Protein AF-A0A853F1K3-F1 (afdb_monomer_lite)

Structure (mmCIF, N/CA/C/O backbone):
data_AF-A0A853F1K3-F1
#
_entry.id   AF-A0A853F1K3-F1
#
loop_
_atom_site.group_PDB
_atom_site.id
_atom_site.type_symbol
_atom_site.label_atom_id
_atom_site.label_alt_id
_atom_site.label_comp_id
_atom_site.label_asym_id
_atom_site.label_entity_id
_atom_site.label_seq_id
_atom_site.pdbx_PDB_ins_code
_atom_site.Cartn_x
_atom_site.Cartn_y
_atom_site.Cartn_z
_atom_site.occupancy
_atom_site.B_iso_or_equiv
_atom_site.auth_seq_id
_atom_site.auth_comp_id
_atom_site.auth_asym_id
_atom_site.auth_atom_id
_atom_site.pdbx_PDB_model_num
ATOM 1 N N . MET A 1 1 ? 41.054 43.095 -56.526 1.00 41.69 1 MET A N 1
ATOM 2 C CA . MET A 1 1 ? 41.133 41.630 -56.312 1.00 41.69 1 MET A CA 1
ATOM 3 C C . MET A 1 1 ? 40.173 41.247 -55.193 1.00 41.69 1 MET A C 1
ATOM 5 O O . MET A 1 1 ? 40.276 41.820 -54.121 1.00 41.69 1 MET A O 1
ATOM 9 N N . LYS A 1 2 ? 39.196 40.370 -55.467 1.00 44.03 2 LYS A N 1
ATOM 10 C CA . LYS A 1 2 ? 38.153 39.921 -54.523 1.00 44.03 2 LYS A CA 1
ATOM 11 C C . LYS A 1 2 ? 38.612 38.637 -53.819 1.00 44.03 2 LYS A C 1
ATOM 13 O O . LYS A 1 2 ? 38.774 37.622 -54.491 1.00 44.03 2 LYS A O 1
ATOM 18 N N . THR A 1 3 ? 38.798 38.661 -52.502 1.00 47.47 3 THR A N 1
ATOM 19 C CA . THR A 1 3 ? 39.072 37.469 -51.682 1.00 47.47 3 THR A CA 1
ATOM 20 C C . THR A 1 3 ? 37.765 36.892 -51.136 1.00 47.47 3 THR A C 1
ATOM 22 O O . THR A 1 3 ? 36.911 37.605 -50.613 1.00 47.47 3 THR A O 1
ATOM 25 N N . LYS A 1 4 ? 37.575 35.587 -51.360 1.00 48.75 4 LYS A N 1
ATOM 26 C CA . LYS A 1 4 ? 36.344 34.833 -51.104 1.00 48.75 4 LYS A CA 1
ATOM 27 C C . LYS A 1 4 ? 36.239 34.429 -49.631 1.00 48.75 4 LYS A C 1
ATOM 29 O O . LYS A 1 4 ? 37.170 33.860 -49.073 1.00 48.75 4 LYS A O 1
ATOM 34 N N . SER A 1 5 ? 35.068 34.678 -49.054 1.00 56.00 5 SER A N 1
ATOM 35 C CA . SER A 1 5 ? 34.614 34.174 -47.757 1.00 56.00 5 SER A CA 1
ATOM 36 C C . SER A 1 5 ? 34.175 32.709 -47.904 1.00 56.00 5 SER A C 1
ATOM 38 O O . SER A 1 5 ? 33.193 32.443 -48.592 1.00 56.00 5 SER A O 1
ATOM 40 N N . ILE A 1 6 ? 34.926 31.753 -47.338 1.00 56.59 6 ILE A N 1
ATOM 41 C CA . ILE A 1 6 ? 34.601 30.304 -47.344 1.00 56.59 6 ILE A CA 1
ATOM 42 C C . ILE A 1 6 ? 34.939 29.664 -45.981 1.00 56.59 6 ILE A C 1
ATOM 44 O O . ILE A 1 6 ? 35.459 28.558 -45.898 1.00 56.59 6 ILE A O 1
ATOM 48 N N . ILE A 1 7 ? 34.678 30.358 -44.872 1.00 54.16 7 ILE A N 1
ATOM 49 C CA . ILE A 1 7 ? 34.897 29.797 -43.526 1.00 54.16 7 ILE A CA 1
ATOM 50 C C . ILE A 1 7 ? 33.652 30.054 -42.674 1.00 54.16 7 ILE A C 1
ATOM 52 O O . ILE A 1 7 ? 33.664 30.859 -41.753 1.00 54.16 7 ILE A O 1
ATOM 56 N N . SER A 1 8 ? 32.523 29.431 -43.027 1.00 51.72 8 SER A N 1
ATOM 57 C CA . SER A 1 8 ? 31.314 29.469 -42.183 1.00 51.72 8 SER A CA 1
ATOM 58 C C . SER A 1 8 ? 30.328 28.325 -42.471 1.00 51.72 8 SER A C 1
ATOM 60 O O . SER A 1 8 ? 29.119 28.517 -42.463 1.00 51.72 8 SER A O 1
ATOM 62 N N . LEU A 1 9 ? 30.821 27.116 -42.774 1.00 50.47 9 LEU A N 1
ATOM 63 C CA . LEU A 1 9 ? 29.943 25.953 -43.017 1.00 50.47 9 LEU A CA 1
ATOM 64 C C . LEU A 1 9 ? 30.355 24.672 -42.269 1.00 50.47 9 LEU A C 1
ATOM 66 O O . LEU A 1 9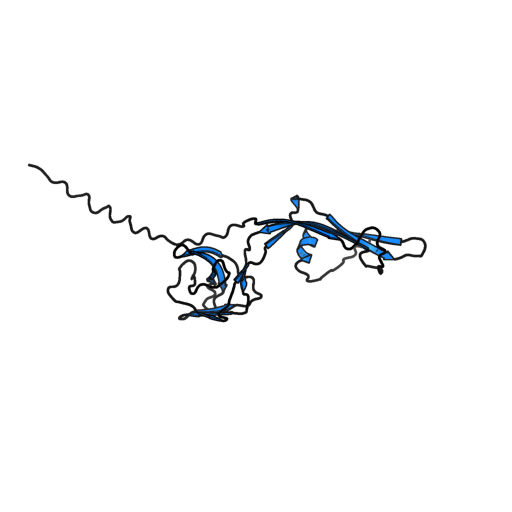 ? 29.759 23.624 -42.482 1.00 50.47 9 LEU A O 1
ATOM 70 N N . GLY A 1 10 ? 31.358 24.743 -41.385 1.00 53.12 10 GLY A N 1
ATOM 71 C CA . GLY A 1 10 ? 31.834 23.594 -40.598 1.00 53.12 10 GLY A CA 1
ATOM 72 C C . GLY A 1 10 ? 31.340 23.547 -39.147 1.00 53.12 10 GLY A C 1
ATOM 73 O O . GLY A 1 10 ? 31.428 22.502 -38.514 1.00 53.12 10 GLY A O 1
ATOM 74 N N . LEU A 1 11 ? 30.809 24.651 -38.605 1.00 51.78 11 LEU A N 1
ATOM 75 C CA . LEU A 1 11 ? 30.501 24.759 -37.169 1.00 51.78 11 LEU A CA 1
ATOM 76 C C . LEU A 1 11 ? 29.025 24.496 -36.805 1.00 51.78 11 LEU A C 1
ATOM 78 O O . LEU A 1 11 ? 28.702 24.394 -35.626 1.00 51.78 11 LEU A O 1
ATOM 82 N N . LEU A 1 12 ? 28.125 24.367 -37.789 1.00 50.16 12 LEU A N 1
ATOM 83 C CA . LEU A 1 12 ? 26.677 24.230 -37.547 1.00 50.16 12 LEU A CA 1
ATOM 84 C C . LEU A 1 12 ? 26.193 22.766 -37.470 1.00 50.16 12 LEU A C 1
ATOM 86 O O . LEU A 1 12 ? 25.081 22.508 -37.023 1.00 50.16 12 LEU A O 1
ATOM 90 N N . ALA A 1 13 ? 27.023 21.791 -37.854 1.00 53.31 13 ALA A N 1
ATOM 91 C CA . ALA A 1 13 ? 26.639 20.374 -37.868 1.00 53.31 13 ALA A CA 1
ATOM 92 C C . ALA A 1 13 ? 26.811 19.653 -36.512 1.00 53.31 13 ALA A C 1
ATOM 94 O O . ALA A 1 13 ? 26.354 18.524 -36.357 1.00 53.31 13 ALA A O 1
ATOM 95 N N . VAL A 1 14 ? 27.440 20.286 -35.514 1.00 55.09 14 VAL A N 1
ATOM 96 C CA . VAL A 1 14 ? 27.790 19.632 -34.235 1.00 55.09 14 VAL A CA 1
ATOM 97 C C . VAL A 1 14 ? 26.669 19.720 -33.181 1.00 55.09 14 VAL A C 1
ATOM 99 O O . VAL A 1 14 ? 26.683 18.977 -32.205 1.00 55.09 14 VAL A O 1
ATOM 102 N N . PHE A 1 15 ? 25.634 20.543 -33.384 1.00 54.81 15 PHE A N 1
ATOM 103 C CA . PHE A 1 15 ? 24.569 20.753 -32.386 1.00 54.81 15 PHE A CA 1
ATOM 104 C C . PHE A 1 15 ? 23.322 19.856 -32.524 1.00 54.81 15 PHE A C 1
ATOM 106 O O . PHE A 1 15 ? 22.418 19.960 -31.699 1.00 54.81 15 PHE A O 1
ATOM 113 N N . ILE A 1 16 ? 23.256 18.952 -33.513 1.00 56.19 16 ILE A N 1
ATOM 114 C CA . ILE A 1 16 ? 22.049 18.128 -33.776 1.00 56.19 16 ILE A CA 1
ATOM 115 C C . ILE A 1 16 ? 22.127 16.723 -33.141 1.00 56.19 16 ILE A C 1
ATOM 117 O O . ILE A 1 16 ? 21.199 15.929 -33.254 1.00 56.19 16 ILE A O 1
ATOM 121 N N . LEU A 1 17 ? 23.213 16.403 -32.429 1.00 51.28 17 LEU A N 1
ATOM 122 C CA . LEU A 1 17 ? 23.377 15.130 -31.710 1.00 51.28 17 LEU A CA 1
ATOM 123 C C . LEU A 1 17 ? 23.208 15.276 -30.192 1.00 51.28 17 LEU A C 1
ATOM 125 O O . LEU A 1 17 ? 23.770 14.497 -29.423 1.00 51.28 17 LEU A O 1
ATOM 129 N N . SER A 1 18 ? 22.406 16.240 -29.732 1.00 53.34 18 SER A N 1
ATOM 130 C CA . SER A 1 18 ? 21.856 16.214 -28.374 1.00 53.34 18 SER A CA 1
ATOM 131 C C . SER A 1 18 ? 20.822 15.087 -28.284 1.00 53.34 18 SER A C 1
ATOM 133 O O . SER A 1 18 ? 19.610 15.292 -28.306 1.00 53.34 18 SER A O 1
ATOM 135 N N . GLY A 1 19 ? 21.331 13.852 -28.230 1.00 56.94 19 GLY A N 1
ATOM 136 C CA . GLY A 1 19 ? 20.544 12.662 -27.957 1.00 56.94 19 GLY A CA 1
ATOM 137 C C . GLY A 1 19 ? 19.699 12.911 -26.716 1.00 56.94 19 GLY A C 1
ATOM 138 O O . GLY A 1 19 ? 20.217 13.294 -25.667 1.00 56.94 19 GLY A O 1
ATOM 139 N N . CYS A 1 20 ? 18.385 12.745 -26.855 1.00 61.41 20 CYS A N 1
ATOM 140 C CA . CYS A 1 20 ? 17.456 12.827 -25.742 1.00 61.41 20 CYS A CA 1
ATOM 141 C C . CYS A 1 20 ? 17.803 11.715 -24.748 1.00 61.41 20 CYS A C 1
ATOM 143 O O . CYS A 1 20 ? 17.348 10.582 -24.894 1.00 61.41 20 CYS A O 1
ATOM 145 N N . VAL A 1 21 ? 18.631 12.022 -23.749 1.00 65.31 21 VAL A N 1
ATOM 146 C CA . VAL A 1 21 ? 18.856 11.126 -22.616 1.00 65.31 21 VAL A CA 1
ATOM 147 C C . VAL A 1 21 ? 17.516 10.987 -21.896 1.00 65.31 21 VAL A C 1
ATOM 149 O O . VAL A 1 21 ? 16.997 11.949 -21.328 1.00 65.31 21 VAL A O 1
ATOM 152 N N . GLN A 1 22 ? 16.918 9.797 -21.961 1.00 68.12 22 GLN A N 1
ATOM 153 C CA . GLN A 1 22 ? 15.690 9.483 -21.236 1.00 68.12 22 GLN A CA 1
ATOM 154 C C . GLN A 1 22 ? 15.982 9.481 -19.736 1.00 68.12 22 GLN A C 1
ATOM 156 O O . GLN A 1 22 ? 16.581 8.555 -19.195 1.00 68.12 22 GLN A O 1
ATOM 161 N N . GLN A 1 23 ? 15.565 10.545 -19.057 1.00 79.56 23 GLN A N 1
ATOM 162 C CA . GLN A 1 23 ? 15.700 10.670 -17.615 1.00 79.56 23 GLN A CA 1
ATOM 163 C C . GLN A 1 23 ? 14.479 10.060 -16.921 1.00 79.56 23 GLN A C 1
ATOM 165 O O . GLN A 1 23 ? 13.341 10.437 -17.211 1.00 79.56 23 GLN A O 1
ATOM 170 N N . ILE A 1 24 ? 14.712 9.160 -15.961 1.00 82.88 24 ILE A N 1
ATOM 171 C CA . ILE A 1 24 ? 13.656 8.724 -15.044 1.00 82.88 24 ILE A CA 1
ATOM 172 C C . ILE A 1 24 ? 13.262 9.923 -14.188 1.00 82.88 24 ILE A C 1
ATOM 174 O O . ILE A 1 24 ? 14.088 10.487 -13.465 1.00 82.88 24 ILE A O 1
ATOM 178 N N . ARG A 1 25 ? 11.991 10.308 -14.258 1.00 85.38 25 ARG A N 1
ATOM 179 C CA . ARG A 1 25 ? 11.435 11.347 -13.397 1.00 85.38 25 ARG A CA 1
ATOM 180 C C . ARG A 1 25 ? 11.045 10.697 -12.075 1.00 85.38 25 ARG A C 1
ATOM 182 O O . ARG A 1 25 ? 10.258 9.750 -12.105 1.00 85.38 25 ARG A O 1
ATOM 189 N N . PRO A 1 26 ? 11.568 11.159 -10.925 1.00 81.62 26 PRO A N 1
ATOM 190 C CA . PRO A 1 26 ? 11.133 10.653 -9.630 1.00 81.62 26 PRO A CA 1
ATOM 191 C C . PRO A 1 26 ? 9.611 10.740 -9.523 1.00 81.62 26 PRO A C 1
ATOM 193 O O . PRO A 1 26 ? 9.024 11.755 -9.906 1.00 81.62 26 PRO A O 1
ATOM 196 N N . SER A 1 27 ? 8.965 9.694 -9.004 1.00 75.62 27 SER A N 1
ATOM 197 C CA . SER A 1 27 ? 7.528 9.760 -8.744 1.00 75.62 27 SER A CA 1
ATOM 198 C C . SER A 1 27 ? 7.304 10.769 -7.624 1.00 75.62 27 SER A C 1
ATOM 200 O O . SER A 1 27 ? 7.638 10.507 -6.464 1.00 75.62 27 SER A O 1
ATOM 202 N N . LEU A 1 28 ? 6.770 11.938 -7.967 1.00 74.31 28 LEU A N 1
ATOM 203 C CA . LEU A 1 28 ? 6.325 12.899 -6.970 1.00 74.31 28 LEU A CA 1
ATOM 204 C C . LEU A 1 28 ? 5.209 12.256 -6.148 1.00 74.31 28 LEU A C 1
ATOM 206 O O . LEU A 1 28 ? 4.345 11.559 -6.684 1.00 74.31 28 LEU A O 1
ATOM 210 N N . ARG A 1 29 ? 5.233 12.480 -4.833 1.00 78.56 29 ARG A N 1
ATOM 211 C CA . ARG A 1 29 ? 4.154 12.046 -3.946 1.00 78.56 29 ARG A CA 1
ATOM 212 C C . ARG A 1 29 ? 2.896 12.832 -4.315 1.00 78.56 29 ARG A C 1
ATOM 214 O O . ARG A 1 29 ? 2.728 13.970 -3.890 1.00 78.56 29 ARG A O 1
ATOM 221 N N . THR A 1 30 ? 2.036 12.247 -5.139 1.00 82.19 30 THR A N 1
ATOM 222 C CA . THR A 1 30 ? 0.796 12.892 -5.577 1.00 82.19 30 THR A CA 1
ATOM 223 C C . THR A 1 30 ? -0.305 12.612 -4.565 1.00 82.19 30 THR A C 1
ATOM 225 O O . THR A 1 30 ? -0.594 11.453 -4.275 1.00 82.19 30 THR A O 1
ATOM 228 N N . HIS A 1 31 ? -0.917 13.663 -4.023 1.00 87.06 31 HIS A N 1
ATOM 229 C CA . HIS A 1 31 ? -2.127 13.544 -3.211 1.00 87.06 31 HIS A CA 1
ATOM 230 C C . HIS A 1 31 ? -3.301 13.155 -4.116 1.00 87.06 31 HIS A C 1
ATOM 232 O O . HIS A 1 31 ? -3.535 13.798 -5.135 1.00 87.06 31 HIS A O 1
ATOM 238 N N . LEU A 1 32 ? -3.985 12.065 -3.775 1.00 86.62 32 LEU A N 1
ATOM 239 C CA . LEU A 1 32 ? -5.133 11.545 -4.525 1.00 86.62 32 LEU A CA 1
ATOM 240 C C . LEU A 1 32 ? -6.461 12.046 -3.955 1.00 86.62 32 LEU A C 1
ATOM 242 O O . LEU A 1 32 ? -7.459 12.085 -4.665 1.00 86.62 32 LEU A O 1
ATOM 246 N N . GLY A 1 33 ? -6.477 12.411 -2.674 1.00 90.12 33 GLY A N 1
ATOM 247 C CA . GLY A 1 33 ? -7.669 12.894 -1.996 1.00 90.12 33 GLY A CA 1
ATOM 248 C C . GLY A 1 33 ? -7.615 12.670 -0.493 1.00 90.12 33 GLY A C 1
ATOM 249 O O . GLY A 1 33 ? -6.673 12.079 0.044 1.00 90.12 33 GLY A O 1
ATOM 250 N N . THR A 1 34 ? -8.642 13.162 0.187 1.00 92.19 34 THR A N 1
ATOM 251 C CA . THR A 1 34 ? -8.821 12.982 1.627 1.00 92.19 34 THR A CA 1
ATOM 252 C C . THR A 1 34 ? -10.187 12.369 1.874 1.00 92.19 34 THR A C 1
ATOM 254 O O . THR A 1 34 ? -11.189 12.859 1.359 1.00 92.19 34 THR A O 1
ATOM 257 N N . GLU A 1 35 ? -10.229 11.314 2.676 1.00 93.75 35 GLU A N 1
ATOM 258 C CA . GLU A 1 35 ? -11.450 10.610 3.053 1.00 93.75 35 GLU A CA 1
ATOM 259 C C . GLU A 1 35 ? -11.672 10.724 4.561 1.00 93.75 35 GLU A C 1
ATOM 261 O O . GLU A 1 35 ? -10.714 10.710 5.333 1.00 93.75 35 GLU A O 1
ATOM 266 N N . ARG A 1 36 ? -12.931 10.853 4.994 1.00 94.69 36 ARG A N 1
ATOM 267 C CA . ARG A 1 36 ? -13.296 10.754 6.411 1.00 94.69 36 ARG A CA 1
ATOM 268 C C . ARG A 1 36 ? -13.709 9.320 6.710 1.00 94.69 36 ARG A C 1
ATOM 270 O O . ARG A 1 36 ? -14.661 8.825 6.117 1.00 94.69 36 ARG A O 1
ATOM 277 N N . ILE A 1 37 ? -13.036 8.706 7.669 1.00 93.44 37 ILE A N 1
ATOM 278 C CA . ILE A 1 37 ? -13.396 7.409 8.220 1.00 93.44 37 ILE A CA 1
ATOM 279 C C . ILE A 1 37 ? -14.184 7.650 9.500 1.00 93.44 37 ILE A C 1
ATOM 281 O O . ILE A 1 37 ? -13.661 8.238 10.444 1.00 93.44 37 ILE A O 1
ATOM 285 N N . PHE A 1 38 ? -15.435 7.196 9.514 1.00 95.19 38 PHE A N 1
ATOM 286 C CA . PHE A 1 38 ? -16.302 7.234 10.685 1.00 95.19 38 PHE A CA 1
ATOM 287 C C . PHE A 1 38 ? -16.835 5.831 10.971 1.00 95.19 38 PHE A C 1
ATOM 289 O O . PHE A 1 38 ? -17.644 5.305 10.210 1.00 95.19 38 PHE A O 1
ATOM 296 N N . ASP A 1 39 ? -16.370 5.235 12.063 1.00 95.00 39 ASP A N 1
ATOM 297 C CA . ASP A 1 39 ? -16.714 3.882 12.488 1.00 95.00 39 ASP A CA 1
ATOM 298 C C . ASP A 1 39 ? -17.204 3.896 13.939 1.00 95.00 39 ASP A C 1
ATOM 300 O O . ASP A 1 39 ? -16.618 4.541 14.814 1.00 95.00 39 ASP A O 1
ATOM 304 N N . LYS A 1 40 ? -18.302 3.183 14.191 1.00 95.81 40 LYS A N 1
ATOM 305 C CA . LYS A 1 40 ? -18.887 3.028 15.522 1.00 95.81 40 LYS A CA 1
ATOM 306 C C . LYS A 1 40 ? -19.474 1.635 15.685 1.00 95.81 40 LYS A C 1
ATOM 308 O O . LYS A 1 40 ? -20.072 1.095 14.761 1.00 95.81 40 LYS A O 1
ATOM 313 N N . ASN A 1 41 ? -19.374 1.081 16.889 1.00 95.25 41 ASN A N 1
ATOM 314 C CA . ASN A 1 41 ? -19.874 -0.268 17.177 1.00 95.25 41 ASN A CA 1
ATOM 315 C C . ASN A 1 41 ? -21.309 -0.309 17.739 1.00 95.25 41 ASN A C 1
ATOM 317 O O . ASN A 1 41 ? -21.734 -1.356 18.222 1.00 95.25 41 ASN A O 1
ATOM 321 N N . TYR A 1 42 ? -22.043 0.807 17.724 1.00 92.56 42 TYR A N 1
ATOM 322 C CA . TYR A 1 42 ? -23.371 0.901 18.330 1.00 92.56 42 TYR A CA 1
ATOM 323 C C . TYR A 1 42 ? -24.364 1.671 17.459 1.00 92.56 42 TYR A C 1
ATOM 325 O O . TYR A 1 42 ? -24.014 2.584 16.703 1.00 92.56 42 TYR A O 1
ATOM 333 N N . ASN A 1 43 ? -25.638 1.340 17.651 1.00 94.31 43 ASN A N 1
ATOM 334 C CA . ASN A 1 43 ? -26.765 2.099 17.135 1.00 94.31 43 ASN A CA 1
ATOM 335 C C . ASN A 1 43 ? -27.554 2.687 18.297 1.00 94.31 43 ASN A C 1
ATOM 337 O O . ASN A 1 43 ? -27.699 2.071 19.354 1.00 94.31 43 ASN A O 1
ATOM 341 N N . LEU A 1 44 ? -28.084 3.888 18.087 1.00 91.88 44 LEU A N 1
ATOM 342 C CA . LEU A 1 44 ? -28.949 4.519 19.073 1.00 91.88 44 LEU A CA 1
ATOM 343 C C . LEU A 1 44 ? -30.224 3.688 19.245 1.00 91.88 44 LEU A C 1
ATOM 345 O O . LEU A 1 44 ? -30.738 3.119 18.282 1.00 91.88 44 LEU A O 1
ATOM 349 N N . ASN A 1 45 ? -30.725 3.640 20.478 1.00 93.44 45 ASN A N 1
ATOM 350 C CA . ASN A 1 45 ? -31.955 2.938 20.857 1.00 93.44 45 ASN A CA 1
ATOM 351 C C . ASN A 1 45 ? -31.932 1.413 20.647 1.00 93.44 45 ASN A C 1
ATOM 353 O O . ASN A 1 45 ? -32.984 0.776 20.673 1.00 93.44 45 ASN A O 1
ATOM 357 N N . GLN A 1 46 ? -30.754 0.807 20.473 1.00 93.25 46 GLN A N 1
ATOM 358 C CA . GLN A 1 46 ? -30.607 -0.647 20.449 1.00 93.25 46 GLN A CA 1
ATOM 359 C C . GLN A 1 46 ? -30.071 -1.158 21.785 1.00 93.25 46 GLN A C 1
ATOM 361 O O . GLN A 1 46 ? -29.145 -0.589 22.362 1.00 93.25 46 GLN A O 1
ATOM 366 N N . LYS A 1 47 ? -30.662 -2.249 22.282 1.00 92.88 47 LYS A N 1
ATOM 367 C CA . LYS A 1 47 ? -30.139 -2.957 23.453 1.00 92.88 47 LYS A CA 1
ATOM 368 C C . LYS A 1 47 ? -28.849 -3.668 23.059 1.00 92.88 47 LYS A C 1
ATOM 370 O O . LYS A 1 47 ? -28.809 -4.356 22.043 1.00 92.88 47 LYS A O 1
ATOM 375 N N . LEU A 1 48 ? -27.823 -3.517 23.885 1.00 90.00 48 LEU A N 1
ATOM 376 C CA . LEU A 1 48 ? -26.533 -4.174 23.725 1.00 90.00 48 LEU A CA 1
ATOM 377 C C . LEU A 1 48 ? -26.302 -5.103 24.914 1.00 90.00 48 LEU A C 1
ATOM 379 O O . LEU A 1 48 ? -26.693 -4.792 26.039 1.00 90.00 48 LEU A O 1
ATOM 383 N N . VAL A 1 49 ? -25.659 -6.236 24.654 1.00 92.62 49 VAL A N 1
ATOM 384 C CA . VAL A 1 49 ? -25.160 -7.147 25.686 1.00 92.62 49 VAL A CA 1
ATOM 385 C C . VAL A 1 49 ? -23.645 -7.146 25.575 1.00 92.62 49 VAL A C 1
ATOM 387 O O . VAL A 1 49 ? -23.110 -7.322 24.483 1.00 92.62 49 VAL A O 1
ATOM 390 N N . ALA A 1 50 ? -22.963 -6.926 26.694 1.00 93.56 50 ALA A N 1
ATOM 391 C CA . ALA A 1 50 ? -21.511 -6.922 26.759 1.00 93.56 50 ALA A CA 1
ATOM 392 C C . ALA A 1 50 ? -21.037 -7.671 28.001 1.00 93.56 50 ALA A C 1
ATOM 394 O O . ALA A 1 50 ? -21.662 -7.610 29.060 1.00 93.56 50 ALA A O 1
ATOM 395 N N . TYR A 1 51 ? -19.910 -8.358 27.861 1.00 96.31 51 TYR A N 1
ATOM 396 C CA . TYR A 1 51 ? -19.213 -9.012 28.961 1.00 96.31 51 TYR A CA 1
ATOM 397 C C . TYR A 1 51 ? -18.138 -8.088 29.541 1.00 96.31 51 TYR A C 1
ATOM 399 O O . TYR A 1 51 ? -17.704 -7.132 28.893 1.00 96.31 51 TYR A O 1
ATOM 407 N N . VAL A 1 52 ? -17.707 -8.360 30.775 1.00 96.75 52 VAL A N 1
ATOM 408 C CA . VAL A 1 52 ? -16.638 -7.590 31.428 1.00 96.75 52 VAL A CA 1
ATOM 409 C C . VAL A 1 52 ? -15.395 -7.565 30.533 1.00 96.75 52 VAL A C 1
ATOM 411 O O . VAL A 1 52 ? -14.954 -8.595 30.028 1.00 96.75 52 VAL A O 1
ATOM 414 N N . GLY A 1 53 ? -14.848 -6.370 30.319 1.00 94.31 53 GLY A N 1
ATOM 415 C CA . GLY A 1 53 ? -13.705 -6.114 29.447 1.00 94.31 53 GLY A CA 1
ATOM 416 C C . GLY A 1 53 ? -14.056 -5.829 27.983 1.00 94.31 53 GLY A C 1
ATOM 417 O O . GLY A 1 53 ? -13.158 -5.461 27.226 1.00 94.31 53 GLY A O 1
ATOM 418 N N . GLN A 1 54 ? -15.323 -5.946 27.569 1.00 96.19 54 GLN A N 1
ATOM 419 C CA . GLN A 1 54 ? -15.737 -5.643 26.196 1.00 96.19 54 GLN A CA 1
ATOM 420 C C . GLN A 1 54 ? -16.102 -4.161 25.997 1.00 96.19 54 GLN A C 1
ATOM 422 O O . GLN A 1 54 ? -16.689 -3.542 26.892 1.00 96.19 54 GLN A O 1
ATOM 427 N N . PRO A 1 55 ? -15.794 -3.579 24.822 1.00 95.44 55 PRO A N 1
ATOM 428 C CA . PRO A 1 55 ? -16.182 -2.213 24.496 1.00 95.44 55 PRO A CA 1
ATOM 429 C C . PRO A 1 55 ? -17.693 -2.120 24.240 1.00 95.44 55 PRO A C 1
ATOM 431 O O . PRO A 1 55 ? -18.214 -2.727 23.305 1.00 95.44 55 PRO A O 1
ATOM 434 N N . ILE A 1 56 ? -18.388 -1.317 25.045 1.00 95.12 56 ILE A N 1
ATOM 435 C CA . ILE A 1 56 ? -19.818 -0.996 24.886 1.00 95.12 56 ILE A CA 1
ATOM 436 C C . ILE A 1 56 ? -20.046 0.208 23.976 1.00 95.12 56 ILE A C 1
ATOM 438 O O . ILE A 1 56 ? -21.079 0.302 23.322 1.00 95.12 56 ILE A O 1
ATOM 442 N N . VAL A 1 57 ? -19.066 1.108 23.906 1.00 95.62 57 VAL A N 1
ATOM 443 C CA . VAL A 1 57 ? -19.021 2.210 22.947 1.00 95.62 57 VAL A CA 1
ATOM 444 C C . VAL A 1 57 ? -17.625 2.235 22.367 1.00 95.62 57 VAL A C 1
ATOM 446 O O . VAL A 1 57 ? -16.647 2.208 23.102 1.00 95.62 57 VAL A O 1
ATOM 449 N N . LYS A 1 58 ? -17.531 2.304 21.051 1.00 95.94 58 LYS A N 1
ATOM 450 C CA . LYS A 1 58 ? -16.296 2.519 20.317 1.00 95.94 58 LYS A CA 1
ATOM 451 C C . LYS A 1 58 ? -16.599 3.493 19.204 1.00 95.94 58 LYS A C 1
ATOM 453 O O . LYS A 1 58 ? -17.548 3.270 18.453 1.00 95.94 58 LYS A O 1
ATOM 458 N N . VAL A 1 59 ? -15.819 4.562 19.125 1.00 95.88 59 VAL A N 1
ATOM 459 C CA . VAL A 1 59 ? -15.951 5.584 18.089 1.00 95.88 59 VAL A CA 1
ATOM 460 C C . VAL A 1 59 ? -14.578 5.868 17.516 1.00 95.88 59 VAL A C 1
ATOM 462 O O . VAL A 1 59 ? -13.638 6.149 18.256 1.00 95.88 59 VAL A O 1
ATOM 465 N N . LYS A 1 60 ? -14.492 5.819 16.191 1.00 95.12 60 LYS A N 1
ATOM 466 C CA . LYS A 1 60 ? -13.358 6.293 15.408 1.00 95.12 60 LYS A CA 1
ATOM 467 C C . LYS A 1 60 ? -13.874 7.301 14.399 1.00 95.12 60 LYS A C 1
ATOM 469 O O . LYS A 1 60 ? -14.732 6.975 13.588 1.00 95.12 60 LYS A O 1
ATOM 474 N N . ASP A 1 61 ? -13.340 8.505 14.438 1.00 95.69 61 ASP A N 1
ATOM 475 C CA . ASP A 1 61 ? -13.615 9.560 13.476 1.00 95.69 61 ASP A CA 1
ATOM 476 C C . ASP A 1 61 ? -12.298 10.240 13.132 1.00 95.69 61 ASP A C 1
ATOM 478 O O . ASP A 1 61 ? -11.691 10.898 13.974 1.00 95.69 61 ASP A O 1
ATOM 482 N N . TYR A 1 62 ? -11.801 10.031 11.924 1.00 94.12 62 TYR A N 1
ATOM 483 C CA . TYR A 1 62 ? -10.537 10.613 11.491 1.00 94.12 62 TYR A CA 1
ATOM 484 C C . TYR A 1 62 ? -10.528 10.817 9.985 1.00 94.12 62 TYR A C 1
ATOM 486 O O . TYR A 1 62 ? -11.366 10.292 9.252 1.00 94.12 62 TYR A O 1
ATOM 494 N N . ARG A 1 63 ? -9.568 11.604 9.504 1.00 93.31 63 ARG A N 1
ATOM 495 C CA . ARG A 1 63 ? -9.348 11.795 8.073 1.00 93.31 63 ARG A CA 1
ATOM 496 C C . ARG A 1 63 ? -8.085 11.082 7.621 1.00 93.31 63 ARG A C 1
ATOM 498 O O . ARG A 1 63 ? -7.079 11.084 8.326 1.00 93.31 63 ARG A O 1
ATOM 505 N N . VAL A 1 64 ? -8.143 10.500 6.432 1.00 92.12 64 VAL A N 1
ATOM 506 C CA . VAL A 1 64 ? -7.034 9.810 5.777 1.00 92.12 64 VAL A CA 1
ATOM 507 C C . VAL A 1 64 ? -6.730 10.515 4.467 1.00 92.12 64 VAL A C 1
ATOM 509 O O . VAL A 1 64 ? -7.603 10.661 3.614 1.00 92.12 64 VAL A O 1
ATOM 512 N N . LYS A 1 65 ? -5.485 10.950 4.299 1.00 90.69 65 LYS A N 1
ATOM 513 C CA . LYS A 1 65 ? -4.936 11.404 3.023 1.00 90.69 65 LYS A CA 1
ATOM 514 C C . LYS A 1 65 ? -4.450 10.187 2.250 1.00 90.69 65 LYS A C 1
ATOM 516 O O . LYS A 1 65 ? -3.620 9.425 2.742 1.00 90.69 65 LYS A O 1
ATOM 521 N N . LYS A 1 66 ? -4.943 10.034 1.026 1.00 87.62 66 LYS A N 1
ATOM 522 C CA . LYS A 1 66 ? -4.500 8.998 0.095 1.00 87.62 66 LYS A CA 1
ATOM 523 C C . LYS A 1 66 ? -3.447 9.579 -0.830 1.00 87.62 66 LYS A C 1
ATOM 525 O O . LYS A 1 66 ? -3.619 10.679 -1.362 1.00 87.62 66 LYS A O 1
ATOM 530 N N . PHE A 1 67 ? -2.367 8.843 -1.040 1.00 86.25 67 PHE A N 1
ATOM 531 C CA . PHE A 1 67 ? -1.282 9.242 -1.927 1.00 86.25 67 PHE A CA 1
ATOM 532 C C . PHE A 1 67 ? -1.027 8.187 -2.994 1.00 86.25 67 PHE A C 1
ATOM 534 O O . PHE A 1 67 ? -1.300 6.999 -2.812 1.00 86.25 67 PHE A O 1
ATOM 541 N N . LYS A 1 68 ? -0.459 8.627 -4.119 1.00 81.81 68 LYS A N 1
ATOM 542 C CA . LYS A 1 68 ? 0.078 7.723 -5.129 1.00 81.81 68 LYS A CA 1
ATOM 543 C C . LYS A 1 68 ? 1.182 6.872 -4.503 1.00 81.81 68 LYS A C 1
ATOM 545 O O . LYS A 1 68 ? 2.097 7.395 -3.866 1.00 81.81 68 LYS A O 1
ATOM 550 N N . ALA A 1 69 ? 1.063 5.566 -4.705 1.00 79.44 69 ALA A N 1
ATOM 551 C CA . ALA A 1 69 ? 1.913 4.544 -4.125 1.00 79.44 69 ALA A CA 1
ATOM 552 C C . ALA A 1 69 ? 3.406 4.753 -4.410 1.00 79.44 69 ALA A C 1
ATOM 554 O O . ALA A 1 69 ? 3.805 4.915 -5.564 1.00 79.44 69 ALA A O 1
ATOM 555 N N . LYS A 1 70 ? 4.246 4.643 -3.376 1.00 89.00 70 LYS A N 1
ATOM 556 C CA . LYS A 1 70 ? 5.708 4.501 -3.531 1.00 89.00 70 LYS A CA 1
ATOM 557 C C . LYS A 1 70 ? 6.145 3.064 -3.809 1.00 89.00 70 LYS A C 1
ATOM 559 O O . LYS A 1 70 ? 7.318 2.834 -4.098 1.00 89.00 70 LYS A O 1
ATOM 564 N N . HIS A 1 71 ? 5.224 2.110 -3.694 1.00 92.31 71 HIS A N 1
ATOM 565 C CA . HIS A 1 71 ? 5.491 0.690 -3.867 1.00 92.31 71 HIS A CA 1
ATOM 566 C C . HIS A 1 71 ? 4.423 0.034 -4.741 1.00 92.31 71 HIS A C 1
ATOM 568 O O . HIS A 1 71 ? 3.289 0.505 -4.826 1.00 92.31 71 HIS A O 1
ATOM 574 N N . MET A 1 72 ? 4.790 -1.059 -5.394 1.00 95.00 72 MET A N 1
ATOM 575 C CA . MET A 1 72 ? 3.861 -1.933 -6.097 1.00 95.00 72 MET A CA 1
ATOM 576 C C . MET A 1 72 ? 4.111 -3.374 -5.670 1.00 95.00 72 MET A C 1
ATOM 578 O O . MET A 1 72 ? 5.254 -3.754 -5.422 1.00 95.00 72 MET A O 1
ATOM 582 N N . LYS A 1 73 ? 3.055 -4.181 -5.638 1.00 96.31 73 LYS A N 1
ATOM 583 C CA . LYS A 1 73 ? 3.147 -5.630 -5.449 1.00 96.31 73 LYS A CA 1
ATOM 584 C C . LYS A 1 73 ? 2.937 -6.343 -6.764 1.00 96.31 73 LYS A C 1
ATOM 586 O O . LYS A 1 73 ? 2.121 -5.909 -7.578 1.00 96.31 73 LYS A O 1
ATOM 591 N N . ALA A 1 74 ? 3.655 -7.437 -6.962 1.00 97.56 74 ALA A N 1
ATOM 592 C CA . ALA A 1 74 ? 3.319 -8.352 -8.035 1.00 97.56 74 ALA A CA 1
ATOM 593 C C . ALA A 1 74 ? 2.011 -9.084 -7.695 1.00 97.56 74 ALA A C 1
ATOM 595 O O . ALA A 1 74 ? 1.703 -9.340 -6.535 1.00 97.56 74 ALA A O 1
ATOM 596 N N . SER A 1 75 ? 1.224 -9.394 -8.718 1.00 97.88 75 SER A N 1
ATOM 597 C CA . SER A 1 75 ? -0.012 -10.182 -8.590 1.00 97.88 75 SER A CA 1
ATOM 598 C C . SER A 1 75 ? 0.269 -11.641 -8.228 1.00 97.88 75 SER A C 1
ATOM 600 O O . SER A 1 75 ? -0.530 -12.261 -7.531 1.00 97.88 75 SER A O 1
ATOM 602 N N . GLU A 1 76 ? 1.414 -12.164 -8.663 1.00 98.06 76 GLU A N 1
ATOM 603 C CA . GLU A 1 76 ? 1.877 -13.528 -8.423 1.00 98.06 76 GLU A CA 1
ATOM 604 C C . GLU A 1 76 ? 3.397 -13.547 -8.236 1.00 98.06 76 GLU A C 1
ATOM 606 O O . GLU A 1 76 ? 4.085 -12.575 -8.565 1.00 98.06 76 GLU A O 1
ATOM 611 N N . ASP A 1 77 ? 3.909 -14.648 -7.684 1.00 98.00 77 ASP A N 1
ATOM 612 C CA . ASP A 1 77 ? 5.346 -14.908 -7.671 1.00 98.00 77 ASP A CA 1
ATOM 613 C C . ASP A 1 77 ? 5.803 -15.044 -9.119 1.00 98.00 77 ASP A C 1
ATOM 615 O O . ASP A 1 77 ? 5.088 -15.598 -9.958 1.00 98.00 77 ASP A O 1
ATOM 619 N N . PHE A 1 78 ? 6.971 -14.498 -9.438 1.00 97.88 78 PHE A N 1
ATOM 620 C CA . PHE A 1 78 ? 7.333 -14.321 -10.832 1.00 97.88 78 PHE A CA 1
ATOM 621 C C . PHE A 1 78 ? 8.802 -14.557 -11.126 1.00 97.88 78 PHE A C 1
ATOM 623 O O . PHE A 1 78 ? 9.684 -14.409 -10.281 1.00 97.88 78 PHE A O 1
ATOM 630 N N . THR A 1 79 ? 9.061 -14.887 -12.387 1.00 97.31 79 THR A N 1
ATOM 631 C CA . THR A 1 79 ? 10.401 -14.924 -12.967 1.00 97.31 79 THR A CA 1
ATOM 632 C C . THR A 1 79 ? 10.414 -14.103 -14.247 1.00 97.31 79 THR A C 1
ATOM 634 O O . THR A 1 79 ? 9.554 -14.291 -15.100 1.00 97.31 79 THR A O 1
ATOM 637 N N . ILE A 1 80 ? 11.389 -13.206 -14.399 1.00 96.44 80 ILE A N 1
ATOM 638 C CA . ILE A 1 80 ? 11.660 -12.465 -15.637 1.00 96.44 80 ILE A CA 1
ATOM 639 C C . ILE A 1 80 ? 13.027 -12.900 -16.154 1.00 96.44 80 ILE A C 1
ATOM 641 O O . ILE A 1 80 ? 14.025 -12.766 -15.449 1.00 96.44 80 ILE A O 1
ATOM 645 N N . SER A 1 81 ? 13.092 -13.402 -17.382 1.00 95.00 81 SER A N 1
ATOM 646 C CA . SER A 1 81 ? 14.323 -13.941 -17.966 1.00 95.00 81 SER A CA 1
ATOM 647 C C . SER A 1 81 ? 14.532 -13.468 -19.401 1.00 95.00 81 SER A C 1
ATOM 649 O O . SER A 1 81 ? 13.582 -13.394 -20.186 1.00 95.00 81 SER A O 1
ATOM 651 N N . GLY A 1 82 ? 15.782 -13.176 -19.751 1.00 93.19 82 GLY A N 1
ATOM 652 C CA . GLY A 1 82 ? 16.195 -12.774 -21.093 1.00 93.19 82 GLY A CA 1
ATOM 653 C C . GLY A 1 82 ? 17.712 -12.591 -21.172 1.00 93.19 82 GLY A C 1
ATOM 654 O O . GLY A 1 82 ? 18.321 -11.980 -20.292 1.00 93.19 82 GLY A O 1
ATOM 655 N N . GLY A 1 83 ? 18.344 -13.135 -22.216 1.00 87.88 83 GLY A N 1
ATOM 656 C CA . GLY A 1 83 ? 19.806 -13.147 -22.327 1.00 87.88 83 GLY A CA 1
ATOM 657 C C . GLY A 1 83 ? 20.462 -13.862 -21.138 1.00 87.88 83 GLY A C 1
ATOM 658 O O . GLY A 1 83 ? 20.099 -14.989 -20.820 1.00 87.88 83 GLY A O 1
ATOM 659 N N . LEU A 1 84 ? 21.411 -13.195 -20.471 1.00 87.94 84 LEU A N 1
ATOM 660 C CA . LEU A 1 84 ? 22.111 -13.701 -19.276 1.00 87.94 84 LEU A CA 1
ATOM 661 C C . LEU A 1 84 ? 21.454 -13.281 -17.948 1.00 87.94 84 LEU A C 1
ATOM 663 O O . LEU A 1 84 ? 22.000 -13.543 -16.879 1.00 87.94 84 LEU A O 1
ATOM 667 N N . VAL A 1 85 ? 20.316 -12.586 -17.996 1.00 89.88 85 VAL A N 1
ATOM 668 C CA . VAL A 1 85 ? 19.670 -12.017 -16.811 1.00 89.88 85 VAL A CA 1
ATOM 669 C C . VAL A 1 85 ? 18.425 -12.824 -16.465 1.00 89.88 85 VAL A C 1
ATOM 671 O O . VAL A 1 85 ? 17.553 -13.040 -17.306 1.00 89.88 85 VAL A O 1
ATOM 674 N N . THR A 1 86 ? 18.346 -13.241 -15.201 1.00 92.50 86 THR A N 1
ATOM 675 C CA . THR A 1 86 ? 17.157 -13.850 -14.596 1.00 92.50 86 THR A CA 1
ATOM 676 C C . THR A 1 86 ? 16.849 -13.154 -13.275 1.00 92.50 86 THR A C 1
ATOM 678 O O . THR A 1 86 ? 17.708 -13.045 -12.397 1.00 92.50 86 THR A O 1
ATOM 681 N N . ILE A 1 87 ? 15.619 -12.674 -13.142 1.00 93.69 87 ILE A N 1
ATOM 682 C CA . ILE A 1 87 ? 15.092 -11.973 -11.974 1.00 93.69 87 ILE A CA 1
ATOM 683 C C . ILE A 1 87 ? 13.963 -12.822 -11.413 1.00 93.69 87 ILE A C 1
ATOM 685 O O . ILE A 1 87 ? 13.104 -13.267 -12.169 1.00 93.69 87 ILE A O 1
ATOM 689 N N . GLN A 1 88 ? 13.954 -13.020 -10.102 1.00 95.25 88 GLN A N 1
ATOM 690 C CA . GLN A 1 88 ? 12.871 -13.692 -9.394 1.00 95.25 88 GLN A CA 1
ATOM 691 C C . GLN A 1 88 ? 12.258 -12.725 -8.389 1.00 95.25 88 GLN A C 1
ATOM 693 O O . GLN A 1 88 ? 12.963 -11.897 -7.807 1.00 95.25 88 GLN A O 1
ATOM 698 N N . GLY A 1 89 ? 10.948 -12.824 -8.201 1.00 95.06 89 GLY A N 1
ATOM 699 C CA . GLY A 1 89 ? 10.214 -12.000 -7.258 1.00 95.06 89 GLY A CA 1
ATOM 700 C C . GLY A 1 89 ? 9.039 -12.732 -6.622 1.00 95.06 89 GLY A C 1
ATOM 701 O O . GLY A 1 89 ? 8.567 -13.741 -7.135 1.00 95.06 89 GLY A O 1
ATOM 702 N N . ASP A 1 90 ? 8.592 -12.202 -5.491 1.00 95.75 90 ASP A N 1
ATOM 703 C CA . ASP A 1 90 ? 7.539 -12.729 -4.630 1.00 95.75 90 ASP A CA 1
ATOM 704 C C . ASP A 1 90 ? 6.386 -11.716 -4.567 1.00 95.75 90 ASP A C 1
ATOM 706 O O . ASP A 1 90 ? 6.598 -10.504 -4.439 1.00 95.75 90 ASP A O 1
ATOM 710 N N . LYS A 1 91 ? 5.149 -12.208 -4.644 1.00 96.44 91 LYS A N 1
ATOM 711 C CA . LYS A 1 91 ? 3.932 -11.378 -4.667 1.00 96.44 91 LYS A CA 1
ATOM 712 C C . LYS A 1 91 ? 3.689 -10.580 -3.390 1.00 96.44 91 LYS A C 1
ATOM 714 O O . LYS A 1 91 ? 2.978 -9.578 -3.400 1.00 96.44 91 LYS A O 1
ATOM 719 N N . ASN A 1 92 ? 4.253 -11.016 -2.270 1.00 94.25 92 ASN A N 1
ATOM 720 C CA . ASN A 1 92 ? 4.060 -10.385 -0.971 1.00 94.25 92 ASN A CA 1
ATOM 721 C C . ASN A 1 92 ? 5.050 -9.234 -0.739 1.00 94.25 92 ASN A C 1
ATOM 723 O O . ASN A 1 92 ? 4.860 -8.455 0.201 1.00 94.25 92 ASN A O 1
ATOM 727 N N . THR A 1 93 ? 6.052 -9.086 -1.610 1.00 94.31 93 THR A N 1
ATOM 728 C CA . THR A 1 93 ? 7.082 -8.048 -1.536 1.00 94.31 93 THR A CA 1
ATOM 729 C C . THR A 1 93 ? 6.571 -6.695 -2.042 1.00 94.31 93 THR A C 1
ATOM 731 O O . THR A 1 93 ? 6.036 -6.580 -3.144 1.00 94.31 93 THR A O 1
ATOM 734 N N . ASP A 1 94 ? 6.777 -5.639 -1.249 1.00 93.69 94 ASP A N 1
ATOM 735 C CA . ASP A 1 94 ? 6.535 -4.251 -1.656 1.00 93.69 94 ASP A CA 1
ATOM 736 C C . ASP A 1 94 ? 7.728 -3.710 -2.463 1.00 93.69 94 ASP A C 1
ATOM 738 O O . ASP A 1 94 ? 8.736 -3.260 -1.914 1.00 93.69 94 ASP A O 1
ATOM 742 N N . TYR A 1 95 ? 7.619 -3.738 -3.791 1.00 94.62 95 TYR A N 1
ATOM 743 C CA . TYR A 1 95 ? 8.673 -3.264 -4.684 1.00 94.62 95 TYR A CA 1
ATOM 744 C C . TYR A 1 95 ? 8.636 -1.753 -4.840 1.00 94.62 95 TYR A C 1
ATOM 746 O O . TYR A 1 95 ? 7.617 -1.174 -5.208 1.00 94.62 95 TYR A O 1
ATOM 754 N N . ARG A 1 96 ? 9.772 -1.096 -4.611 1.00 93.25 96 ARG A N 1
ATOM 755 C CA . ARG A 1 96 ? 9.870 0.364 -4.677 1.00 93.25 96 ARG A CA 1
ATOM 756 C C . ARG A 1 96 ? 9.681 0.877 -6.104 1.00 93.25 96 ARG A C 1
ATOM 758 O O . ARG A 1 96 ? 10.423 0.506 -7.011 1.00 93.25 96 ARG A O 1
ATOM 765 N N . VAL A 1 97 ? 8.773 1.830 -6.275 1.00 93.06 97 VAL A N 1
ATOM 766 C CA . VAL A 1 97 ? 8.663 2.650 -7.483 1.00 93.06 97 VAL A CA 1
ATOM 767 C C . VAL A 1 97 ? 9.826 3.644 -7.501 1.00 93.06 97 VAL A C 1
ATOM 769 O O . VAL A 1 97 ? 9.990 4.452 -6.586 1.00 93.06 97 VAL A O 1
ATOM 772 N N . ARG A 1 98 ? 10.671 3.581 -8.534 1.00 91.75 98 ARG A N 1
ATOM 773 C CA . ARG A 1 98 ? 11.762 4.547 -8.759 1.00 91.75 98 ARG A CA 1
ATOM 774 C C . ARG A 1 98 ? 11.250 5.841 -9.367 1.00 91.75 98 ARG A C 1
ATOM 776 O O . ARG A 1 98 ? 11.804 6.904 -9.097 1.00 91.75 98 ARG A O 1
ATOM 783 N N . GLY A 1 99 ? 10.214 5.744 -10.190 1.00 92.06 99 GLY A N 1
ATOM 784 C CA . GLY A 1 99 ? 9.647 6.886 -10.879 1.00 92.06 99 GLY A CA 1
ATOM 785 C C . GLY A 1 99 ? 8.902 6.493 -12.137 1.00 92.06 99 GLY A C 1
ATOM 786 O O . GLY A 1 99 ? 8.406 5.375 -12.262 1.00 92.06 99 GLY A O 1
ATOM 787 N N . GLU A 1 100 ? 8.849 7.429 -13.071 1.00 93.25 100 GLU A N 1
ATOM 788 C CA . GLU A 1 100 ? 8.203 7.266 -14.364 1.00 93.25 100 GLU A CA 1
ATOM 789 C C . GLU A 1 100 ? 9.183 7.595 -15.487 1.00 93.25 100 GLU A C 1
ATOM 791 O O . GLU A 1 100 ? 10.058 8.455 -15.351 1.00 93.25 100 GLU A O 1
ATOM 796 N N . THR A 1 101 ? 9.040 6.901 -16.609 1.00 93.81 101 THR A N 1
ATOM 797 C CA . THR A 1 101 ? 9.801 7.169 -17.830 1.00 93.81 101 THR A CA 1
ATOM 798 C C . THR A 1 101 ? 8.882 7.146 -19.042 1.00 93.81 101 THR A C 1
ATOM 800 O O . THR A 1 101 ? 7.753 6.660 -18.980 1.00 93.81 101 THR A O 1
ATOM 803 N N . THR A 1 102 ? 9.349 7.696 -20.158 1.00 93.50 102 THR A N 1
ATOM 804 C CA . THR A 1 102 ? 8.622 7.680 -21.427 1.00 93.50 102 THR A CA 1
ATOM 805 C C . THR A 1 102 ? 9.496 7.077 -22.509 1.00 93.50 102 THR A C 1
ATOM 807 O O . THR A 1 102 ? 10.531 7.647 -22.849 1.00 93.50 102 THR A O 1
ATOM 810 N N . ILE A 1 103 ? 9.057 5.952 -23.070 1.00 90.75 103 ILE A N 1
ATOM 811 C CA . ILE A 1 103 ? 9.719 5.257 -24.181 1.00 90.75 103 ILE A CA 1
ATOM 812 C C . ILE A 1 103 ? 8.726 5.210 -25.336 1.00 90.75 103 ILE A C 1
ATOM 814 O O . ILE A 1 103 ? 7.569 4.844 -25.139 1.00 90.75 103 ILE A O 1
ATOM 818 N N . ASP A 1 104 ? 9.144 5.672 -26.514 1.00 89.75 104 ASP A N 1
ATOM 819 C CA . ASP A 1 104 ? 8.298 5.750 -27.713 1.00 89.75 104 ASP A CA 1
ATOM 820 C C . ASP A 1 104 ? 6.947 6.440 -27.465 1.00 89.75 104 ASP A C 1
ATOM 822 O O . ASP A 1 104 ? 5.888 5.978 -27.889 1.00 89.75 104 ASP A O 1
ATOM 826 N N . LYS A 1 105 ? 6.985 7.563 -26.729 1.00 91.19 105 LYS A N 1
ATOM 827 C CA . LYS A 1 105 ? 5.813 8.368 -26.325 1.00 91.19 105 LYS A CA 1
ATOM 828 C C . LYS A 1 105 ? 4.803 7.635 -25.427 1.00 91.19 105 LYS A C 1
ATOM 830 O O . LYS A 1 105 ? 3.722 8.163 -25.180 1.00 91.19 105 LYS A O 1
ATOM 835 N N . LYS A 1 106 ? 5.142 6.456 -24.899 1.00 94.88 106 LYS A N 1
ATOM 836 C CA . LYS A 1 106 ? 4.338 5.721 -23.914 1.00 94.88 106 LYS A CA 1
ATOM 837 C C . LYS A 1 106 ? 4.942 5.882 -22.525 1.00 94.88 106 LYS A C 1
ATOM 839 O O . LYS A 1 106 ? 6.157 5.791 -22.369 1.00 94.88 106 LYS A O 1
ATOM 844 N N . SER A 1 107 ? 4.095 6.144 -21.532 1.00 94.69 107 SER A N 1
ATOM 845 C CA . SER A 1 107 ? 4.520 6.278 -20.137 1.00 94.69 107 SER A CA 1
ATOM 846 C C . SER A 1 107 ? 4.610 4.914 -19.460 1.00 94.69 107 SER A C 1
ATOM 848 O O . SER A 1 107 ? 3.745 4.059 -19.665 1.00 94.69 107 SER A O 1
ATOM 850 N N . TYR A 1 108 ? 5.641 4.741 -18.639 1.00 96.00 108 TYR A N 1
ATOM 851 C CA . TYR A 1 108 ? 5.882 3.544 -17.848 1.00 96.00 108 TYR A CA 1
ATOM 852 C C . TYR A 1 108 ? 6.233 3.925 -16.416 1.00 96.00 108 TYR A C 1
ATOM 854 O O . TYR A 1 108 ? 7.028 4.838 -16.184 1.00 96.00 108 TYR A O 1
ATOM 862 N N . THR A 1 109 ? 5.700 3.179 -15.456 1.00 95.31 109 THR A N 1
ATOM 863 C CA . THR A 1 109 ? 6.178 3.201 -14.074 1.00 95.31 109 THR A CA 1
ATOM 864 C C . THR A 1 109 ? 7.392 2.287 -13.959 1.00 95.31 109 THR A C 1
ATOM 866 O O . THR A 1 109 ? 7.369 1.154 -14.427 1.00 95.31 109 THR A O 1
ATOM 869 N N . VAL A 1 110 ? 8.468 2.777 -13.348 1.00 95.62 110 VAL A N 1
ATOM 870 C CA . VAL A 1 110 ? 9.698 2.010 -13.136 1.00 95.62 110 VAL A CA 1
ATOM 871 C C . VAL A 1 110 ? 9.679 1.420 -11.734 1.00 95.62 110 VAL A C 1
ATOM 873 O O . VAL A 1 110 ? 9.774 2.158 -10.751 1.00 95.62 110 VAL A O 1
ATOM 876 N N . VAL A 1 111 ? 9.604 0.097 -11.636 1.00 95.69 111 VAL A N 1
ATOM 877 C CA . VAL A 1 111 ? 9.624 -0.645 -10.372 1.00 95.69 111 VAL A CA 1
ATOM 878 C C . VAL A 1 111 ? 10.997 -1.279 -10.176 1.00 95.69 111 VAL A C 1
ATOM 880 O O . VAL A 1 111 ? 11.490 -1.976 -11.055 1.00 95.69 111 VAL A O 1
ATOM 883 N N . ASN A 1 112 ? 11.640 -1.032 -9.036 1.00 94.75 112 ASN A N 1
ATOM 884 C CA . ASN A 1 112 ? 12.928 -1.637 -8.716 1.00 94.75 112 ASN A CA 1
ATOM 885 C C . ASN A 1 112 ? 12.732 -3.061 -8.199 1.00 94.75 112 ASN A C 1
ATOM 887 O O . ASN A 1 112 ? 12.200 -3.245 -7.102 1.00 94.75 112 ASN A O 1
ATOM 891 N N . VAL A 1 113 ? 13.218 -4.043 -8.950 1.00 94.75 113 VAL A N 1
ATOM 892 C CA . VAL A 1 113 ? 13.238 -5.445 -8.535 1.00 94.75 113 VAL A CA 1
ATOM 893 C C . VAL A 1 113 ? 14.695 -5.867 -8.337 1.00 94.75 113 VAL A C 1
ATOM 895 O O . VAL A 1 113 ? 15.505 -5.687 -9.251 1.00 94.75 113 VAL A O 1
ATOM 898 N N . PRO A 1 114 ? 15.073 -6.384 -7.155 1.00 88.00 114 PRO A N 1
ATOM 899 C CA . PRO A 1 114 ? 16.439 -6.831 -6.910 1.00 88.00 114 PRO A CA 1
ATOM 900 C C . PRO A 1 114 ? 16.813 -7.965 -7.874 1.00 88.00 114 PRO A C 1
ATOM 902 O O . PRO A 1 114 ? 16.078 -8.938 -8.024 1.00 88.00 114 PRO A O 1
ATOM 905 N N . GLY A 1 115 ? 17.951 -7.820 -8.555 1.00 77.50 115 GLY A N 1
ATOM 906 C CA . GLY A 1 115 ? 18.496 -8.841 -9.441 1.00 77.50 115 GLY A CA 1
ATOM 907 C C . GLY A 1 115 ? 19.359 -9.860 -8.699 1.00 77.50 115 GLY A C 1
ATOM 908 O O . GLY A 1 115 ? 19.972 -9.560 -7.675 1.00 77.50 115 GLY A O 1
ATOM 909 N N . SER A 1 116 ? 19.459 -11.061 -9.266 1.00 65.19 116 SER A N 1
ATOM 910 C CA . SER A 1 116 ? 20.339 -12.136 -8.781 1.00 65.19 116 SER A CA 1
ATOM 911 C C . SER A 1 116 ? 21.831 -11.848 -9.023 1.00 65.19 116 SER A C 1
ATOM 913 O O . SER A 1 116 ? 22.692 -12.348 -8.300 1.00 65.19 116 SER A O 1
ATOM 915 N N . TYR A 1 117 ? 22.165 -11.009 -10.011 1.00 58.28 117 TYR A N 1
ATOM 916 C CA . TYR A 1 117 ? 23.546 -10.703 -10.387 1.00 58.28 117 TYR A CA 1
ATOM 917 C C . TYR A 1 117 ? 24.061 -9.431 -9.692 1.00 58.28 117 TYR A C 1
ATOM 919 O O . TYR A 1 117 ? 23.616 -8.321 -9.982 1.00 58.28 117 TYR A O 1
ATOM 927 N N . ARG A 1 118 ? 25.034 -9.597 -8.783 1.00 58.59 118 ARG A N 1
ATOM 928 C CA . ARG A 1 118 ? 25.782 -8.524 -8.082 1.00 58.59 118 ARG A CA 1
ATOM 929 C C . ARG A 1 118 ? 24.945 -7.539 -7.247 1.00 58.59 118 ARG A C 1
ATOM 931 O O . ARG A 1 118 ? 25.433 -6.462 -6.921 1.00 58.59 118 ARG A O 1
ATOM 938 N N . GLY A 1 119 ? 23.706 -7.884 -6.894 1.00 58.69 119 GLY A N 1
ATOM 939 C CA . GLY A 1 119 ? 22.828 -7.002 -6.115 1.00 58.69 119 GLY A CA 1
ATOM 940 C C . GLY A 1 119 ? 22.369 -5.747 -6.868 1.00 58.69 119 GLY A C 1
ATOM 941 O O . GLY A 1 119 ? 21.790 -4.851 -6.254 1.00 58.69 119 GLY A O 1
ATOM 942 N N . ALA A 1 120 ? 22.605 -5.670 -8.184 1.00 64.75 120 ALA A N 1
ATOM 943 C CA . ALA A 1 120 ? 22.078 -4.598 -9.015 1.00 64.75 120 ALA A CA 1
ATOM 944 C C . ALA A 1 120 ? 20.560 -4.784 -9.167 1.00 64.75 120 ALA A C 1
ATOM 946 O O . ALA A 1 120 ? 20.080 -5.847 -9.568 1.00 64.75 120 ALA A O 1
ATOM 947 N N . GLY A 1 121 ? 19.793 -3.759 -8.796 1.00 83.25 121 GLY A N 1
ATOM 948 C CA . GLY A 1 121 ? 18.351 -3.731 -9.022 1.00 83.25 121 GLY A CA 1
ATOM 949 C C . GLY A 1 121 ? 18.048 -3.420 -10.484 1.00 83.25 121 GLY A C 1
ATOM 950 O O . GLY A 1 121 ? 18.623 -2.496 -11.055 1.00 83.25 121 GLY A O 1
ATOM 951 N N . PHE A 1 122 ? 17.127 -4.167 -11.082 1.00 93.06 122 PHE A N 1
ATOM 952 C CA . PHE A 1 122 ? 16.608 -3.862 -12.410 1.00 93.06 122 PHE A CA 1
ATOM 953 C C . PHE A 1 122 ? 15.335 -3.026 -12.286 1.00 93.06 122 PHE A C 1
ATOM 955 O O . PHE A 1 122 ? 14.479 -3.279 -11.437 1.00 93.06 122 PHE A O 1
ATOM 962 N N . GLY A 1 123 ? 15.195 -2.026 -13.152 1.00 95.19 123 GLY A N 1
ATOM 963 C CA . GLY A 1 123 ? 13.955 -1.281 -13.310 1.00 95.19 123 GLY A CA 1
ATOM 964 C C . GLY A 1 123 ? 13.009 -2.026 -14.244 1.00 95.19 123 GLY A C 1
ATOM 965 O O . GLY A 1 123 ? 13.158 -1.958 -15.462 1.00 95.19 123 GLY A O 1
ATOM 966 N N . VAL A 1 124 ? 12.026 -2.719 -13.684 1.00 96.69 124 VAL A N 1
ATOM 967 C CA . VAL A 1 124 ? 10.924 -3.306 -14.447 1.00 96.69 124 VAL A CA 1
ATOM 968 C C . VAL A 1 124 ? 10.004 -2.184 -14.915 1.00 96.69 124 VAL A C 1
ATOM 970 O O . VAL A 1 124 ? 9.547 -1.363 -14.118 1.00 96.69 124 VAL A O 1
ATOM 973 N N . LEU A 1 125 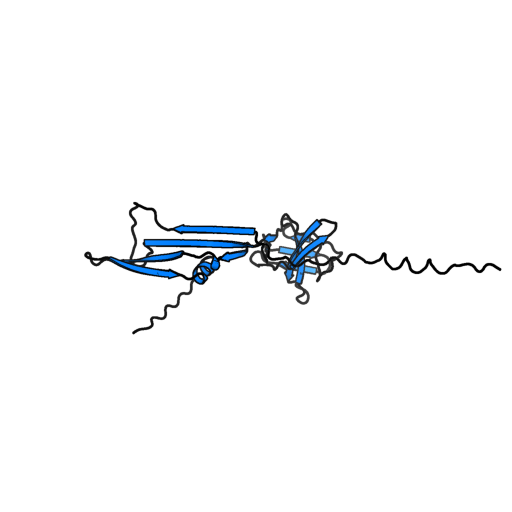? 9.753 -2.136 -16.220 1.00 97.06 125 LEU A N 1
ATOM 974 C CA . LEU A 1 125 ? 8.856 -1.171 -16.841 1.00 97.06 125 LEU A CA 1
ATOM 975 C C . LEU A 1 125 ? 7.419 -1.695 -16.773 1.00 97.06 125 LEU A C 1
ATOM 977 O O . LEU A 1 125 ? 7.099 -2.728 -17.358 1.00 97.06 125 LEU A O 1
ATOM 981 N N . VAL A 1 126 ? 6.554 -0.972 -16.073 1.00 97.62 126 VAL A N 1
ATOM 982 C CA . VAL A 1 126 ? 5.147 -1.320 -15.861 1.00 97.62 126 VAL A CA 1
ATOM 983 C C . VAL A 1 126 ? 4.268 -0.360 -16.654 1.00 97.62 126 VAL A C 1
ATOM 985 O O . VAL A 1 126 ? 4.412 0.861 -16.560 1.00 97.62 126 VAL A O 1
ATOM 988 N N . LYS A 1 127 ? 3.367 -0.910 -17.466 1.00 97.31 127 LYS A N 1
ATOM 989 C CA . LYS A 1 127 ? 2.403 -0.154 -18.273 1.00 97.31 127 LYS A CA 1
ATOM 990 C C . LYS A 1 127 ? 1.273 0.416 -17.399 1.00 97.31 127 LYS A C 1
ATOM 992 O O . LYS A 1 127 ? 1.065 -0.061 -16.285 1.00 97.31 127 LYS A O 1
ATOM 997 N N . PRO A 1 128 ? 0.479 1.381 -17.905 1.00 94.81 128 PRO A N 1
ATOM 998 C CA . PRO A 1 128 ? -0.656 1.938 -17.159 1.00 94.81 128 PRO A CA 1
ATOM 999 C C . PRO A 1 128 ? -1.706 0.910 -16.705 1.00 94.81 128 PRO A C 1
ATOM 1001 O O . PRO A 1 128 ? -2.396 1.144 -15.720 1.00 94.81 128 PRO A O 1
ATOM 1004 N N . ASP A 1 129 ? -1.822 -0.228 -17.396 1.00 96.06 129 ASP A N 1
ATOM 1005 C CA . ASP A 1 129 ? -2.727 -1.335 -17.046 1.00 96.06 129 ASP A CA 1
ATOM 1006 C C . ASP A 1 129 ? -2.138 -2.323 -16.013 1.00 96.06 129 ASP A C 1
ATOM 1008 O O . ASP A 1 129 ? -2.753 -3.348 -15.699 1.00 96.06 129 ASP A O 1
ATOM 1012 N N . GLY A 1 130 ? -0.934 -2.032 -15.510 1.00 96.56 130 GLY A N 1
ATOM 1013 C CA . GLY A 1 130 ? -0.180 -2.856 -14.570 1.00 96.56 130 GLY A CA 1
ATOM 1014 C C . GLY A 1 130 ? 0.635 -3.975 -15.218 1.00 96.56 130 GLY A C 1
ATOM 1015 O O . GLY A 1 130 ? 1.414 -4.616 -14.517 1.00 96.56 130 GLY A O 1
ATOM 1016 N N . SER A 1 131 ? 0.498 -4.231 -16.524 1.00 98.06 131 SER A N 1
ATOM 1017 C CA . SER A 1 131 ? 1.263 -5.288 -17.200 1.00 98.06 131 SER A CA 1
ATOM 1018 C C . SER A 1 131 ? 2.740 -4.921 -17.354 1.00 98.06 131 SER A C 1
ATOM 1020 O O . SER A 1 131 ? 3.111 -3.748 -17.466 1.00 98.06 131 SER A O 1
ATOM 1022 N N . VAL A 1 132 ? 3.601 -5.936 -17.389 1.00 97.88 132 VAL A N 1
ATOM 1023 C CA . VAL A 1 132 ? 5.044 -5.753 -17.567 1.00 97.88 132 VAL A CA 1
ATOM 1024 C C . VAL A 1 132 ? 5.375 -5.513 -19.047 1.00 97.88 132 VAL A C 1
ATOM 1026 O O . VAL A 1 132 ? 4.787 -6.100 -19.959 1.00 97.88 132 VAL A O 1
ATOM 1029 N N . HIS A 1 133 ? 6.286 -4.580 -19.315 1.00 97.25 133 HIS A N 1
ATOM 1030 C CA . HIS A 1 133 ? 6.872 -4.377 -20.637 1.00 97.25 133 HIS A CA 1
ATOM 1031 C C . HIS A 1 133 ? 8.034 -5.355 -20.848 1.00 97.25 133 HIS A C 1
ATOM 1033 O O . HIS A 1 133 ? 8.741 -5.714 -19.912 1.00 97.25 133 HIS A O 1
ATOM 1039 N N . SER A 1 134 ? 8.283 -5.754 -22.093 1.00 96.44 134 SER A N 1
ATOM 1040 C CA . SER A 1 134 ? 9.299 -6.759 -22.427 1.00 96.4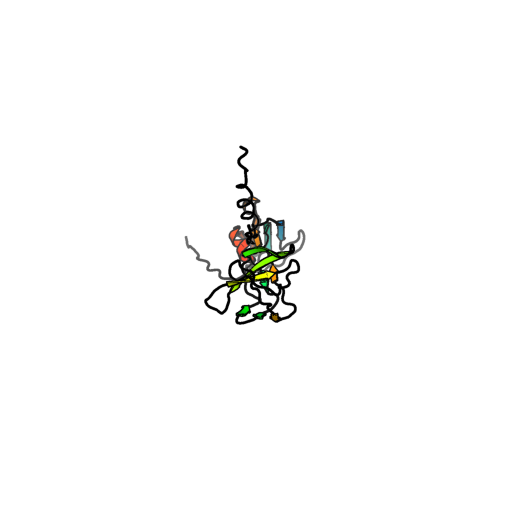4 134 SER A CA 1
ATOM 1041 C C . SER A 1 134 ? 10.744 -6.253 -22.348 1.00 96.44 134 SER A C 1
ATOM 1043 O O . SER A 1 134 ? 11.668 -6.979 -22.692 1.00 96.44 134 SER A O 1
ATOM 1045 N N . GLN A 1 135 ? 10.965 -5.015 -21.915 1.00 95.75 135 GLN A N 1
ATOM 1046 C CA . GLN A 1 135 ? 12.292 -4.432 -21.733 1.00 95.75 135 GLN A CA 1
ATOM 1047 C C . GLN A 1 135 ? 12.460 -4.012 -20.281 1.00 95.75 135 GLN A C 1
ATOM 1049 O O . GLN A 1 135 ? 11.494 -3.648 -19.608 1.00 95.75 135 GLN A O 1
ATOM 1054 N N . LEU A 1 136 ? 13.706 -4.034 -19.827 1.00 94.94 136 LEU A N 1
ATOM 1055 C CA . LEU A 1 136 ? 14.098 -3.641 -18.483 1.00 94.94 136 LEU A CA 1
ATOM 1056 C C . LEU A 1 136 ? 15.047 -2.446 -18.543 1.00 94.94 136 LEU A C 1
ATOM 1058 O O . LEU A 1 136 ? 15.699 -2.199 -19.559 1.00 94.94 136 LEU A O 1
ATOM 1062 N N . LEU A 1 137 ? 15.151 -1.735 -17.428 1.00 93.50 137 LEU A N 1
ATOM 1063 C CA . LEU A 1 137 ? 16.204 -0.762 -17.182 1.00 93.50 137 LEU A CA 1
ATOM 1064 C C . LEU A 1 137 ? 17.304 -1.409 -16.341 1.00 93.50 137 LEU A C 1
ATOM 1066 O O . LEU A 1 137 ? 17.026 -1.971 -15.282 1.00 93.50 137 LEU A O 1
ATOM 1070 N N . ASN A 1 138 ? 18.550 -1.268 -16.776 1.00 91.00 138 ASN A N 1
ATOM 1071 C CA . ASN A 1 138 ? 19.702 -1.408 -15.894 1.00 91.00 138 ASN A CA 1
ATOM 1072 C C . ASN A 1 138 ? 20.160 0.006 -15.528 1.00 91.00 138 ASN A C 1
ATOM 1074 O O . ASN A 1 138 ? 20.492 0.794 -16.415 1.00 91.00 138 ASN A O 1
ATOM 1078 N N . ASP A 1 139 ? 20.069 0.361 -14.248 1.00 84.94 139 ASP A N 1
ATOM 1079 C CA . ASP A 1 139 ? 20.140 1.745 -13.775 1.00 84.94 139 ASP A CA 1
ATOM 1080 C C . ASP A 1 139 ? 19.123 2.659 -14.480 1.00 84.94 139 ASP A C 1
ATOM 1082 O O . ASP A 1 139 ? 17.953 2.678 -14.099 1.00 84.94 139 ASP A O 1
ATOM 1086 N N . ASN A 1 140 ? 19.539 3.412 -15.498 1.00 86.50 140 ASN A N 1
ATOM 1087 C CA . ASN A 1 140 ? 18.685 4.312 -16.284 1.00 86.50 140 ASN A CA 1
ATOM 1088 C C . ASN A 1 140 ? 18.738 4.009 -17.789 1.00 86.50 140 ASN A C 1
ATOM 1090 O O . ASN A 1 140 ? 18.244 4.796 -18.591 1.00 86.50 140 ASN A O 1
ATOM 1094 N N . ILE A 1 141 ? 19.354 2.891 -18.179 1.00 88.88 141 ILE A N 1
ATOM 1095 C CA . ILE A 1 141 ? 19.566 2.520 -19.577 1.00 88.88 141 ILE A CA 1
ATOM 1096 C C . ILE A 1 141 ? 18.601 1.395 -19.938 1.00 88.88 141 ILE A C 1
ATOM 1098 O O . ILE A 1 141 ? 18.583 0.350 -19.283 1.00 8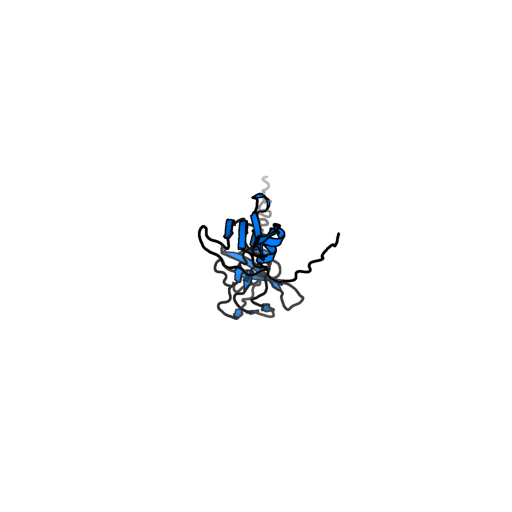8.88 141 ILE A O 1
ATOM 1102 N N . VAL A 1 142 ? 17.809 1.606 -20.993 1.00 92.25 142 VAL A N 1
ATOM 1103 C CA . VAL A 1 142 ? 16.932 0.574 -21.563 1.00 92.25 142 VAL A CA 1
ATOM 1104 C C . VAL A 1 142 ? 17.790 -0.527 -22.164 1.00 92.25 142 VAL A C 1
ATOM 1106 O O . VAL A 1 142 ? 18.617 -0.288 -23.042 1.00 92.25 142 VAL A O 1
ATOM 1109 N N . MET A 1 143 ? 17.599 -1.748 -21.677 1.00 90.94 143 MET A N 1
ATOM 1110 C CA . MET A 1 143 ? 18.279 -2.915 -22.216 1.00 90.94 143 MET A CA 1
ATOM 1111 C C . MET A 1 143 ? 17.707 -3.261 -23.593 1.00 90.94 143 MET A C 1
ATOM 1113 O O . MET A 1 143 ? 16.493 -3.322 -23.775 1.00 90.94 143 MET A O 1
ATOM 1117 N N . TYR A 1 144 ? 18.589 -3.540 -24.556 1.00 88.94 144 TYR A N 1
ATOM 1118 C CA . TYR A 1 144 ? 18.194 -3.916 -25.919 1.00 88.94 144 TYR A CA 1
ATOM 1119 C C . TYR A 1 144 ? 17.508 -5.294 -25.990 1.00 88.94 144 TYR A C 1
ATOM 1121 O O . TYR A 1 144 ? 16.720 -5.562 -26.895 1.00 88.94 144 TYR A O 1
ATOM 1129 N N . TYR A 1 145 ? 17.785 -6.174 -25.024 1.00 89.56 145 TYR A N 1
ATOM 1130 C CA . TYR A 1 145 ? 17.201 -7.511 -24.966 1.00 89.56 145 TYR A CA 1
ATOM 1131 C C . TYR A 1 145 ? 15.703 -7.481 -24.663 1.00 89.56 145 TYR A C 1
ATOM 1133 O O . TYR A 1 145 ? 15.216 -6.664 -23.883 1.00 89.56 145 TYR A O 1
ATOM 1141 N N . THR A 1 146 ? 14.993 -8.443 -25.248 1.00 95.06 146 THR A N 1
ATOM 1142 C CA . THR A 1 146 ? 13.603 -8.737 -24.901 1.00 95.06 146 THR A CA 1
ATOM 1143 C C . THR A 1 146 ? 13.569 -9.775 -23.786 1.00 95.06 146 THR A C 1
ATOM 1145 O O . THR A 1 146 ? 14.227 -10.813 -23.862 1.00 95.06 146 THR A O 1
ATOM 1148 N N . PHE A 1 147 ? 12.778 -9.494 -22.764 1.00 96.06 147 PHE A N 1
ATOM 1149 C CA . PHE A 1 147 ? 12.560 -10.325 -21.598 1.00 96.06 147 PHE A CA 1
ATOM 1150 C C . PHE A 1 147 ? 11.176 -10.954 -21.658 1.00 96.06 147 PHE A C 1
ATOM 1152 O O . PHE A 1 147 ? 10.198 -10.313 -22.047 1.00 96.06 147 PHE A O 1
ATOM 1159 N N . LYS A 1 148 ? 11.105 -12.215 -21.241 1.00 97.62 148 LYS A N 1
ATOM 1160 C CA . LYS A 1 148 ? 9.852 -12.927 -21.001 1.00 97.62 148 LYS A CA 1
ATOM 1161 C C . LYS A 1 148 ? 9.630 -13.023 -19.501 1.00 97.62 148 LYS A C 1
ATOM 1163 O O . LYS A 1 148 ? 10.599 -13.146 -18.752 1.00 97.62 148 LYS A O 1
ATOM 1168 N N . HIS A 1 149 ? 8.376 -12.984 -19.078 1.00 97.38 149 HIS A N 1
ATOM 1169 C CA . HIS A 1 149 ? 8.004 -13.179 -17.685 1.00 97.38 149 HIS A CA 1
ATOM 1170 C C . HIS A 1 149 ? 7.028 -14.342 -17.535 1.00 97.38 149 HIS A C 1
ATOM 1172 O O . HIS A 1 149 ? 6.198 -14.588 -18.409 1.00 97.38 149 HIS A O 1
ATOM 1178 N N . VAL A 1 150 ? 7.140 -15.038 -16.411 1.00 97.56 150 VAL A N 1
ATOM 1179 C CA . VAL A 1 150 ? 6.215 -16.076 -15.965 1.00 97.56 150 VAL A CA 1
ATOM 1180 C C . VAL A 1 150 ? 5.664 -15.628 -14.608 1.00 97.56 150 VAL A C 1
ATOM 1182 O O . VAL A 1 150 ? 6.481 -15.302 -13.743 1.00 97.56 150 VAL A O 1
ATOM 1185 N N . PRO A 1 151 ? 4.332 -15.581 -14.422 1.00 97.69 151 PRO A N 1
ATOM 1186 C CA . PRO A 1 151 ? 3.299 -15.956 -15.397 1.00 97.69 151 PRO A CA 1
ATOM 1187 C C . PRO A 1 151 ? 3.108 -14.909 -16.521 1.00 97.69 151 PRO A C 1
ATOM 1189 O O . PRO A 1 151 ? 3.547 -13.762 -16.415 1.00 97.69 151 PRO A O 1
ATOM 1192 N N . GLU A 1 152 ? 2.459 -15.290 -17.629 1.00 96.19 152 GLU A N 1
ATOM 1193 C CA . GLU A 1 152 ? 2.241 -14.399 -18.793 1.00 96.19 152 GLU A CA 1
ATOM 1194 C C . GLU A 1 152 ? 1.283 -13.235 -18.496 1.00 96.19 152 GLU A C 1
ATOM 1196 O O . GLU A 1 152 ? 1.333 -12.190 -19.142 1.00 96.19 152 GLU A O 1
ATOM 1201 N N . ASN A 1 153 ? 0.420 -13.390 -17.496 1.00 96.50 153 ASN A N 1
ATOM 1202 C CA . ASN A 1 153 ? -0.521 -12.375 -17.033 1.00 96.50 153 ASN A CA 1
ATOM 1203 C C . ASN A 1 153 ? 0.030 -11.543 -15.859 1.00 96.50 153 ASN A C 1
ATOM 1205 O O . ASN A 1 153 ? -0.753 -10.865 -15.193 1.00 96.50 153 ASN A O 1
ATOM 1209 N N . LEU A 1 154 ? 1.344 -11.586 -15.597 1.00 98.25 154 LEU A N 1
ATOM 1210 C CA . LEU A 1 154 ? 1.974 -10.849 -14.503 1.00 98.25 154 LEU A CA 1
ATOM 1211 C C . LEU A 1 154 ? 1.618 -9.357 -14.550 1.00 98.25 154 LEU A C 1
ATOM 1213 O O . LEU A 1 154 ? 1.910 -8.641 -15.513 1.00 98.25 154 LEU A O 1
ATOM 1217 N N . LYS A 1 155 ? 1.037 -8.884 -13.449 1.00 98.19 155 LYS A N 1
ATOM 1218 C CA . LYS A 1 155 ? 0.766 -7.469 -13.192 1.00 98.19 155 LYS A CA 1
ATOM 1219 C C . LYS A 1 155 ? 1.439 -6.977 -11.926 1.00 98.19 155 LYS A C 1
ATOM 1221 O O . LYS A 1 155 ? 1.509 -7.715 -10.944 1.00 98.19 155 LYS A O 1
ATOM 1226 N N . PHE A 1 156 ? 1.826 -5.708 -11.934 1.00 97.56 156 PHE A N 1
ATOM 1227 C CA . PHE A 1 156 ? 2.153 -4.940 -10.742 1.00 97.56 156 PHE A CA 1
ATOM 1228 C C . PHE A 1 156 ? 0.969 -4.058 -10.353 1.00 97.56 156 PHE A C 1
ATOM 1230 O O . PHE A 1 156 ? 0.423 -3.320 -11.174 1.00 97.56 156 PHE A O 1
ATOM 1237 N N . ILE A 1 157 ? 0.587 -4.125 -9.084 1.00 95.50 157 ILE A N 1
ATOM 1238 C CA . ILE A 1 157 ? -0.546 -3.410 -8.503 1.00 95.50 157 ILE A CA 1
ATOM 1239 C C . ILE A 1 157 ? 0.007 -2.391 -7.511 1.00 95.50 157 ILE A C 1
ATOM 1241 O O . ILE A 1 157 ? 0.813 -2.730 -6.648 1.00 95.50 157 ILE A O 1
ATOM 1245 N N . ALA A 1 158 ? -0.405 -1.133 -7.644 1.00 91.00 158 ALA A N 1
ATOM 1246 C CA . ALA A 1 158 ? 0.029 -0.064 -6.752 1.00 91.00 158 ALA A CA 1
ATOM 1247 C C . ALA A 1 158 ? -0.472 -0.300 -5.316 1.00 91.00 158 ALA A C 1
ATOM 1249 O O . ALA A 1 158 ? -1.676 -0.436 -5.097 1.00 91.00 158 ALA A O 1
ATOM 1250 N N . SER A 1 159 ? 0.442 -0.308 -4.341 1.00 86.06 159 SER A N 1
ATOM 1251 C CA . SER A 1 159 ? 0.092 -0.385 -2.918 1.00 86.06 159 SER A CA 1
ATOM 1252 C C . SER A 1 159 ? -0.495 0.957 -2.472 1.00 86.06 159 SER A C 1
ATOM 1254 O O . SER A 1 159 ? 0.173 1.980 -2.580 1.00 86.06 159 SER A O 1
ATOM 1256 N N . GLN A 1 160 ? -1.728 1.006 -1.970 1.00 76.56 160 GLN A N 1
ATOM 1257 C CA . GLN A 1 160 ? -2.291 2.277 -1.495 1.00 76.56 160 GLN A CA 1
ATOM 1258 C C . GLN A 1 160 ? -1.476 2.804 -0.304 1.00 76.56 160 GLN A C 1
ATOM 1260 O O . GLN A 1 160 ? -1.246 2.081 0.663 1.00 76.56 160 GLN A O 1
ATOM 1265 N N . GLU A 1 161 ? -1.013 4.056 -0.388 1.00 81.94 161 GLU A N 1
ATOM 1266 C CA . GLU A 1 161 ? -0.374 4.744 0.735 1.00 81.94 161 GLU A CA 1
ATOM 1267 C C . GLU A 1 161 ? -1.411 5.656 1.387 1.00 81.94 161 GLU A C 1
ATOM 1269 O O . GLU A 1 161 ? -1.903 6.611 0.777 1.00 81.94 161 GLU A O 1
ATOM 1274 N N . GLU A 1 162 ? -1.734 5.339 2.633 1.00 86.19 162 GLU A N 1
ATOM 1275 C CA . GLU A 1 162 ? -2.664 6.088 3.461 1.00 86.19 162 GLU A CA 1
ATOM 1276 C C . GLU A 1 162 ? -1.910 6.742 4.619 1.00 86.19 162 GLU A C 1
ATOM 1278 O O . GLU A 1 162 ? -1.087 6.112 5.284 1.00 86.19 162 GLU A O 1
ATOM 1283 N N . GLU A 1 163 ? -2.183 8.021 4.861 1.00 88.12 163 GLU A N 1
ATOM 1284 C CA . GLU A 1 163 ? -1.646 8.767 5.996 1.00 88.12 163 GLU A CA 1
ATOM 1285 C C . GLU A 1 163 ? -2.793 9.418 6.760 1.00 88.12 163 GLU A C 1
ATOM 1287 O O . GLU A 1 163 ? -3.664 10.055 6.169 1.00 88.12 163 GLU A O 1
ATOM 1292 N N . ILE A 1 164 ? -2.791 9.295 8.083 1.00 89.44 164 ILE A N 1
ATOM 1293 C CA . ILE A 1 164 ? -3.797 9.944 8.923 1.00 89.44 164 ILE A CA 1
ATOM 1294 C C . ILE A 1 164 ? -3.513 11.443 8.976 1.00 89.44 164 ILE A C 1
ATOM 1296 O O . ILE A 1 164 ? -2.416 11.872 9.331 1.00 89.44 164 ILE A O 1
ATOM 1300 N N . ASP A 1 165 ? -4.523 12.252 8.669 1.00 90.94 165 ASP A N 1
ATOM 1301 C CA . ASP A 1 165 ? -4.436 13.704 8.742 1.00 90.94 165 ASP A CA 1
ATOM 1302 C C . ASP A 1 165 ? -4.638 14.198 10.177 1.00 90.94 165 ASP A C 1
ATOM 1304 O O . ASP A 1 165 ? -5.721 14.637 10.561 1.00 90.94 165 ASP A O 1
ATOM 1308 N N . VAL A 1 166 ? -3.576 14.126 10.981 1.00 87.62 166 VAL A N 1
ATOM 1309 C CA . VAL A 1 166 ? -3.604 14.532 12.397 1.00 87.62 166 VAL A CA 1
ATOM 1310 C C . VAL A 1 166 ? -4.016 16.000 12.566 1.00 87.62 166 VAL A C 1
ATOM 1312 O O . VAL A 1 166 ? -4.703 16.338 13.527 1.00 87.62 166 VAL A O 1
ATOM 1315 N N . GLY A 1 167 ? -3.646 16.869 11.617 1.00 88.88 167 GLY A N 1
ATOM 1316 C CA . GLY A 1 167 ? -3.976 18.297 11.659 1.00 88.88 167 GLY A CA 1
ATOM 1317 C C . GLY A 1 167 ? -5.465 18.596 11.474 1.00 88.88 167 GLY A C 1
ATOM 1318 O O . GLY A 1 167 ? -5.932 19.644 11.906 1.00 88.88 167 GLY A O 1
ATOM 1319 N N . ALA A 1 168 ? -6.228 17.674 10.881 1.00 90.12 168 ALA A N 1
ATOM 1320 C CA . ALA A 1 168 ? -7.668 17.831 10.697 1.00 90.12 168 ALA A CA 1
ATOM 1321 C C . ALA A 1 168 ? -8.499 17.431 11.932 1.00 90.12 168 ALA A C 1
ATOM 1323 O O . ALA A 1 168 ? -9.731 17.501 11.878 1.00 90.12 168 ALA A O 1
ATOM 1324 N N . GLY A 1 169 ? -7.834 17.011 13.014 1.00 90.31 169 GLY A N 1
ATOM 1325 C CA . GLY A 1 169 ? -8.458 16.465 14.213 1.00 90.31 169 GLY A CA 1
ATOM 1326 C C . GLY A 1 169 ? -8.881 15.003 14.049 1.00 90.31 169 GLY A C 1
ATOM 1327 O O . GLY A 1 169 ? -9.090 14.506 12.940 1.00 90.31 169 GLY A O 1
ATOM 1328 N N . TYR A 1 170 ? -8.993 14.306 15.176 1.00 92.69 170 TYR A N 1
ATOM 1329 C CA . TYR A 1 170 ? -9.485 12.934 15.238 1.00 92.69 170 TYR A CA 1
ATOM 1330 C C . TYR A 1 170 ? -10.199 12.682 16.568 1.00 92.69 170 TYR A C 1
ATOM 1332 O O . TYR A 1 170 ? -9.950 13.365 17.559 1.00 92.69 170 TYR A O 1
ATOM 1340 N N . LEU A 1 171 ? -11.069 11.679 16.577 1.00 93.31 171 LEU A N 1
ATOM 1341 C CA . LEU A 1 171 ? -11.732 11.133 17.752 1.00 93.31 171 LEU A CA 1
ATOM 1342 C C . LEU A 1 171 ? -11.516 9.622 17.733 1.00 93.31 171 LEU A C 1
ATOM 1344 O O . LEU A 1 171 ? -11.902 8.955 16.776 1.00 93.31 171 LEU A O 1
ATOM 1348 N N . ASN A 1 172 ? -10.872 9.073 18.755 1.00 94.75 172 ASN A N 1
ATOM 1349 C CA . ASN A 1 172 ? -10.677 7.632 18.868 1.00 94.75 172 ASN A CA 1
ATOM 1350 C C . ASN A 1 172 ? -10.732 7.225 20.335 1.00 94.75 172 ASN A C 1
ATOM 1352 O O . ASN A 1 172 ? -9.751 7.367 21.064 1.00 94.75 172 ASN A O 1
ATOM 1356 N N . TYR A 1 173 ? -11.887 6.734 20.765 1.00 94.94 173 TYR A N 1
ATOM 1357 C CA . TYR A 1 173 ? -12.083 6.302 22.140 1.00 94.94 173 TYR A CA 1
ATOM 1358 C C . TYR A 1 173 ? -12.980 5.073 22.217 1.00 94.94 173 TYR A C 1
ATOM 1360 O O . TYR A 1 173 ? -13.761 4.766 21.307 1.00 94.94 173 TYR A O 1
ATOM 1368 N N . GLU A 1 174 ? -12.886 4.383 23.347 1.00 95.88 174 GLU A N 1
ATOM 1369 C CA . GLU A 1 174 ? -13.830 3.350 23.733 1.00 95.88 174 GLU A CA 1
ATOM 1370 C C . GLU A 1 174 ? -14.253 3.484 25.201 1.00 95.88 174 GLU A C 1
ATOM 1372 O O . GLU A 1 174 ? -13.483 3.901 26.067 1.00 95.88 174 GLU A O 1
ATOM 1377 N N . LEU A 1 175 ? -15.504 3.116 25.470 1.00 95.44 175 LEU A N 1
ATOM 1378 C CA . LEU A 1 175 ? -16.022 2.839 26.801 1.00 95.44 175 LEU A CA 1
ATOM 1379 C C . LEU A 1 175 ? -16.097 1.328 26.959 1.00 95.44 175 LEU A C 1
ATOM 1381 O O . LEU A 1 175 ? -16.748 0.650 26.164 1.00 95.44 175 LEU A O 1
ATOM 1385 N N . VAL A 1 176 ? -15.442 0.806 27.984 1.00 95.88 176 VAL A N 1
ATOM 1386 C CA . VAL A 1 176 ? -15.325 -0.627 28.248 1.00 95.88 176 VAL A CA 1
ATOM 1387 C C . VAL A 1 176 ? -16.137 -0.979 29.478 1.00 95.88 176 VAL A C 1
ATOM 1389 O O . VAL A 1 176 ? -16.012 -0.327 30.515 1.00 95.88 176 VAL A O 1
ATOM 1392 N N . TYR A 1 177 ? -16.967 -2.011 29.368 1.00 96.88 177 TYR A N 1
ATOM 1393 C CA . TYR A 1 177 ? -17.777 -2.470 30.485 1.00 96.88 177 TYR A CA 1
ATOM 1394 C C . TYR A 1 177 ? -16.910 -3.161 31.538 1.00 96.88 177 TYR A C 1
ATOM 1396 O O . TYR A 1 177 ? -16.202 -4.121 31.246 1.00 96.88 177 TYR A O 1
ATOM 1404 N N . GLY A 1 178 ? -16.973 -2.671 32.772 1.00 95.75 178 GLY A N 1
ATOM 1405 C CA . GLY A 1 178 ? -16.221 -3.181 33.917 1.00 95.75 178 GLY A CA 1
ATOM 1406 C C . GLY A 1 178 ? -17.024 -4.096 34.844 1.00 95.75 178 GLY A C 1
ATOM 1407 O O . GLY A 1 178 ? -16.466 -4.569 35.827 1.00 95.75 178 GLY A O 1
ATOM 1408 N N . GLY A 1 179 ? -18.304 -4.350 34.557 1.00 94.81 179 GLY A N 1
ATOM 1409 C CA . GLY A 1 179 ? -19.186 -5.150 35.413 1.00 94.81 179 GLY A CA 1
ATOM 1410 C C . GLY A 1 179 ? -20.202 -4.322 36.202 1.00 94.81 179 GLY A C 1
ATOM 1411 O O . GLY A 1 179 ? -20.316 -3.105 36.038 1.00 94.81 179 GLY A O 1
ATOM 1412 N N . THR A 1 180 ? -20.976 -5.006 37.042 1.00 96.06 180 THR A N 1
ATOM 1413 C CA . THR A 1 180 ? -21.972 -4.418 37.946 1.00 96.06 180 THR A CA 1
ATOM 1414 C C . THR A 1 180 ? -22.005 -5.192 39.259 1.00 96.06 180 THR A C 1
ATOM 1416 O O . THR A 1 180 ? -21.827 -6.408 39.262 1.00 96.06 180 THR A O 1
ATOM 1419 N N . ASP A 1 181 ? -22.256 -4.492 40.362 1.00 95.50 181 ASP A N 1
ATOM 1420 C CA . ASP A 1 181 ? -22.525 -5.071 41.685 1.00 95.50 181 ASP A CA 1
ATOM 1421 C C . ASP A 1 181 ? -24.036 -5.152 41.997 1.00 95.50 181 ASP A C 1
ATOM 1423 O O . ASP A 1 181 ? -24.436 -5.417 43.130 1.00 95.50 181 ASP A O 1
ATOM 1427 N N . GLY A 1 182 ? -24.890 -4.883 41.001 1.00 94.00 182 GLY A N 1
ATOM 1428 C CA . GLY A 1 182 ? -26.345 -4.814 41.142 1.00 94.00 182 GLY A CA 1
ATOM 1429 C C . GLY A 1 182 ? -26.884 -3.455 41.608 1.00 94.00 182 GLY A C 1
ATOM 1430 O O . GLY A 1 182 ? -28.094 -3.247 41.555 1.00 94.00 182 GLY A O 1
ATOM 1431 N N . LYS A 1 183 ? -26.024 -2.515 42.022 1.00 96.00 183 LYS A N 1
ATOM 1432 C CA . LYS A 1 183 ? -26.402 -1.136 42.401 1.00 96.00 183 LYS A CA 1
ATOM 1433 C C . LYS A 1 183 ? -25.770 -0.084 41.496 1.00 96.00 183 LYS A C 1
ATOM 1435 O O . LYS A 1 183 ? -26.337 0.985 41.296 1.00 96.00 183 LYS A O 1
ATOM 1440 N N . SER A 1 184 ? -24.597 -0.389 40.960 1.00 94.38 184 SER A N 1
ATOM 1441 C CA . SER A 1 184 ? -23.785 0.483 40.128 1.00 94.38 184 SER A CA 1
ATOM 1442 C C . SER A 1 184 ? -23.201 -0.288 38.945 1.00 94.38 184 SER A C 1
ATOM 1444 O O . SER A 1 184 ? -23.170 -1.522 38.927 1.00 94.38 184 SER A O 1
ATOM 1446 N N . ILE A 1 185 ? -22.756 0.445 37.927 1.00 94.12 185 ILE A N 1
ATOM 1447 C CA . ILE A 1 185 ? -22.009 -0.108 36.797 1.00 94.12 185 ILE A CA 1
ATOM 1448 C C . ILE A 1 185 ? -20.630 0.535 36.756 1.00 94.12 185 ILE A C 1
ATOM 1450 O O . ILE A 1 185 ? -20.494 1.744 36.949 1.00 94.12 185 ILE A O 1
ATOM 1454 N N . THR A 1 186 ? -19.618 -0.269 36.459 1.00 96.31 186 THR A N 1
ATOM 1455 C CA . THR A 1 186 ? -18.256 0.219 36.251 1.00 96.31 186 THR A CA 1
ATOM 1456 C C . THR A 1 186 ? -18.014 0.359 34.758 1.00 96.31 186 THR A C 1
ATOM 1458 O O . THR A 1 186 ? -18.281 -0.566 33.989 1.00 96.31 186 THR A O 1
ATOM 1461 N N . ILE A 1 187 ? -17.495 1.508 34.332 1.00 96.31 187 ILE A N 1
ATOM 1462 C CA . ILE A 1 187 ? -17.126 1.770 32.939 1.00 96.31 187 ILE A CA 1
ATOM 1463 C C . ILE A 1 187 ? -15.723 2.367 32.917 1.00 96.31 187 ILE A C 1
ATOM 1465 O O . ILE A 1 187 ? -15.421 3.292 33.667 1.00 96.31 187 ILE A O 1
ATOM 1469 N N . THR A 1 188 ? -14.869 1.851 32.039 1.00 96.44 188 THR A N 1
ATOM 1470 C CA . THR A 1 188 ? -13.535 2.404 31.795 1.00 96.44 188 THR A CA 1
ATOM 1471 C C . THR A 1 188 ? -13.528 3.187 30.491 1.00 96.44 188 THR A C 1
ATOM 1473 O O . THR A 1 188 ? -13.878 2.642 29.447 1.00 96.44 188 THR A O 1
ATOM 1476 N N . TYR A 1 189 ? -13.092 4.444 30.541 1.00 97.00 189 TYR A N 1
ATOM 1477 C CA . TYR A 1 189 ? -12.803 5.246 29.353 1.00 97.00 189 TYR A CA 1
ATOM 1478 C C . TYR A 1 189 ? -11.369 4.997 28.885 1.00 97.00 189 TYR A C 1
ATOM 1480 O O . TYR A 1 189 ? -10.437 4.999 29.692 1.00 97.00 189 TYR A O 1
ATOM 1488 N N . ARG A 1 190 ? -11.191 4.784 27.582 1.00 94.88 190 ARG A N 1
ATOM 1489 C CA . ARG A 1 190 ? -9.885 4.684 26.929 1.00 94.88 190 ARG A CA 1
ATOM 1490 C C . ARG A 1 190 ? -9.873 5.599 25.723 1.00 94.88 190 ARG A C 1
ATOM 1492 O O . ARG A 1 190 ? -10.766 5.518 24.886 1.00 94.88 190 ARG A O 1
ATOM 1499 N N . GLU A 1 191 ? -8.836 6.410 25.621 1.00 91.31 191 GLU A N 1
ATOM 1500 C CA . GLU A 1 191 ? -8.587 7.266 24.471 1.00 91.31 191 GLU A CA 1
ATOM 1501 C C . GLU A 1 191 ? -7.278 6.860 23.814 1.00 91.31 191 GLU A C 1
ATOM 1503 O O . GLU A 1 191 ? -6.315 6.476 24.481 1.00 91.31 191 GLU A O 1
ATOM 1508 N N . TYR A 1 192 ? -7.272 6.923 22.495 1.00 90.00 192 TYR A N 1
ATOM 1509 C CA . TYR A 1 192 ? -6.181 6.462 21.664 1.00 90.00 192 TYR A CA 1
ATOM 1510 C C . TYR A 1 192 ? -5.630 7.619 20.855 1.00 90.00 192 TYR A C 1
ATOM 1512 O O . TYR A 1 192 ? -6.373 8.455 20.348 1.00 90.00 192 TYR A O 1
ATOM 1520 N N . THR A 1 193 ? -4.319 7.626 20.677 1.00 87.50 193 THR A N 1
ATOM 1521 C CA . THR A 1 193 ? -3.626 8.639 19.890 1.00 87.50 193 THR A CA 1
ATOM 1522 C C . THR A 1 193 ? -3.715 8.343 18.393 1.00 87.50 193 THR A C 1
ATOM 1524 O O . THR A 1 193 ? -4.060 7.241 17.956 1.00 87.50 193 THR A O 1
ATOM 1527 N N . SER A 1 194 ? -3.313 9.307 17.567 1.00 81.00 194 SER A N 1
ATOM 1528 C CA . SER A 1 194 ? -3.170 9.102 16.121 1.00 81.00 194 SER A CA 1
ATOM 1529 C C . SER A 1 194 ? -2.192 7.978 15.750 1.00 81.00 194 SER A C 1
ATOM 1531 O O . SER A 1 194 ? -2.344 7.361 14.696 1.00 81.00 194 SER A O 1
ATOM 1533 N N . LYS A 1 195 ? -1.220 7.656 16.616 1.00 79.69 195 LYS A N 1
ATOM 1534 C CA . LYS A 1 195 ? -0.306 6.521 16.406 1.00 79.69 195 LYS A CA 1
ATOM 1535 C C . LYS A 1 195 ? -1.022 5.177 16.539 1.00 79.69 195 LYS A C 1
ATOM 1537 O O . LYS A 1 195 ? -0.716 4.255 15.790 1.00 79.69 195 LYS A O 1
ATOM 1542 N N . ASP A 1 196 ? -1.998 5.092 17.436 1.00 78.94 196 ASP A N 1
ATOM 1543 C CA . ASP A 1 196 ? -2.793 3.882 17.670 1.00 78.94 196 ASP A CA 1
ATOM 1544 C C . ASP A 1 196 ? -3.796 3.625 16.532 1.00 78.94 196 ASP A C 1
ATOM 1546 O O . ASP A 1 196 ? -4.175 2.486 16.267 1.00 78.94 196 ASP A O 1
ATOM 1550 N N . LEU A 1 197 ? -4.203 4.676 15.810 1.00 73.19 197 LEU A N 1
ATOM 1551 C CA . LEU A 1 197 ? -4.979 4.542 14.575 1.00 73.19 197 LEU A CA 1
ATOM 1552 C C . LEU A 1 197 ? -4.139 3.947 13.430 1.00 73.19 197 LEU A C 1
ATOM 1554 O O . LEU A 1 197 ? -4.652 3.142 12.654 1.00 73.19 197 LEU A O 1
ATOM 1558 N N . ALA A 1 198 ? -2.854 4.310 13.334 1.00 59.31 198 ALA A N 1
ATOM 1559 C CA . ALA A 1 198 ? -1.956 3.855 12.268 1.00 59.31 198 ALA A CA 1
ATOM 1560 C C . ALA A 1 198 ? -1.529 2.381 12.410 1.00 59.31 198 ALA A C 1
ATOM 1562 O O . ALA A 1 198 ? -1.260 1.721 11.411 1.00 59.31 198 ALA A O 1
ATOM 1563 N N . THR A 1 199 ? -1.482 1.838 13.629 1.00 54.47 199 THR A N 1
ATOM 1564 C CA . THR A 1 199 ? -1.110 0.433 13.879 1.00 54.47 199 THR A CA 1
ATOM 1565 C C . THR A 1 199 ? -2.257 -0.554 13.664 1.00 54.47 199 THR A C 1
ATOM 1567 O O . THR A 1 199 ? -2.013 -1.744 13.477 1.00 54.47 199 THR A O 1
ATOM 1570 N N . LEU A 1 200 ? -3.512 -0.096 13.618 1.00 41.50 200 LEU A N 1
ATOM 1571 C CA . LEU A 1 200 ? -4.667 -0.969 13.385 1.00 41.50 200 LEU A CA 1
ATOM 1572 C C . LEU A 1 200 ? -4.757 -1.504 11.943 1.00 41.50 200 LEU A C 1
ATOM 1574 O O . LEU A 1 200 ? -5.374 -2.548 11.747 1.00 41.50 200 LEU A O 1
ATOM 1578 N N . SER A 1 201 ? -4.108 -0.867 10.957 1.00 38.75 201 SER A N 1
ATOM 1579 C CA . SER A 1 201 ? -3.964 -1.424 9.596 1.00 38.75 201 SER A CA 1
ATOM 1580 C C . SER A 1 201 ? -2.861 -2.491 9.489 1.00 38.75 201 SER A C 1
ATOM 1582 O O . SER A 1 201 ? -2.747 -3.168 8.472 1.00 38.75 201 SER A O 1
ATOM 1584 N N . SER A 1 202 ? -2.059 -2.678 10.543 1.00 38.56 202 SER A N 1
ATOM 1585 C CA . SER A 1 202 ? -1.009 -3.696 10.656 1.00 38.56 202 SER A CA 1
ATOM 1586 C C . SER A 1 202 ? -1.091 -4.373 12.025 1.00 38.56 202 SER A C 1
ATOM 1588 O O . SER A 1 202 ? -0.244 -4.173 12.894 1.00 38.56 202 SER A O 1
ATOM 1590 N N . GLN A 1 203 ? -2.127 -5.185 12.250 1.00 29.38 203 GLN A N 1
ATOM 1591 C CA . GLN A 1 203 ? -2.246 -5.971 13.480 1.00 29.38 203 GLN A CA 1
ATOM 1592 C C . GLN A 1 203 ? -1.137 -7.039 13.575 1.00 29.38 203 GLN A C 1
ATOM 1594 O O . GLN A 1 203 ? -1.293 -8.179 13.148 1.00 29.38 203 GLN A O 1
ATOM 1599 N N . LYS A 1 204 ? -0.026 -6.688 14.230 1.00 28.36 204 LYS A N 1
ATOM 1600 C CA . LYS A 1 204 ? 0.716 -7.610 15.098 1.00 28.36 204 LYS A CA 1
ATOM 1601 C C . LYS A 1 204 ? 0.495 -7.151 16.534 1.00 28.36 204 LYS A C 1
ATOM 1603 O O . LYS A 1 204 ? 1.025 -6.134 16.969 1.00 28.36 204 LYS A O 1
ATOM 1608 N N . SER A 1 205 ? -0.358 -7.890 17.235 1.00 30.53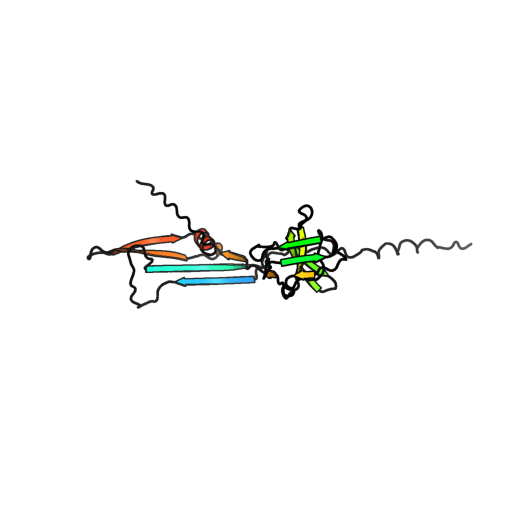 205 SER A N 1
ATOM 1609 C CA . SER A 1 205 ? -0.678 -7.667 18.640 1.00 30.53 205 SER A CA 1
ATOM 1610 C C . SER A 1 205 ? 0.552 -7.943 19.505 1.00 30.53 205 SER A C 1
ATOM 1612 O O . SER A 1 205 ? 1.079 -9.052 19.491 1.00 30.53 205 SER A O 1
ATOM 1614 N N . CYS A 1 206 ? 1.005 -6.942 20.254 1.00 30.64 206 CYS A N 1
ATOM 1615 C CA . CYS A 1 206 ? 1.851 -7.141 21.424 1.00 30.64 206 CYS A CA 1
ATOM 1616 C C . CYS A 1 206 ? 1.582 -5.987 22.397 1.00 30.64 206 CYS A C 1
ATOM 1618 O O . CYS A 1 206 ? 2.084 -4.880 22.218 1.00 30.64 206 CYS A O 1
ATOM 1620 N N . ILE A 1 207 ? 0.728 -6.226 23.395 1.00 40.53 207 ILE A N 1
ATOM 1621 C CA . ILE A 1 207 ? 0.459 -5.277 24.479 1.00 40.53 207 ILE A CA 1
ATOM 1622 C C . ILE A 1 207 ? 1.199 -5.777 25.722 1.00 40.53 207 ILE A C 1
ATOM 1624 O O . ILE A 1 207 ? 0.861 -6.818 26.278 1.00 40.53 207 ILE A O 1
ATOM 1628 N N . GLN A 1 208 ? 2.199 -5.014 26.162 1.00 37.62 208 GLN A N 1
ATOM 1629 C CA . GLN A 1 208 ? 2.780 -5.088 27.503 1.00 37.62 208 GLN A CA 1
ATOM 1630 C C . GLN A 1 208 ? 2.212 -3.915 28.309 1.00 37.62 208 GLN A C 1
ATOM 1632 O O . GLN A 1 208 ? 2.573 -2.763 28.073 1.00 37.62 208 GLN A O 1
ATOM 1637 N N . LEU A 1 209 ? 1.306 -4.197 29.247 1.00 40.28 209 LEU A N 1
ATOM 1638 C CA . LEU A 1 209 ? 0.859 -3.214 30.233 1.00 40.28 209 LEU A CA 1
ATOM 1639 C C . LEU A 1 209 ? 1.842 -3.224 31.410 1.00 40.28 209 LEU A C 1
ATOM 1641 O O . LEU A 1 209 ? 1.873 -4.172 32.190 1.00 40.28 209 LEU A O 1
ATOM 1645 N N . LYS A 1 210 ? 2.635 -2.156 31.557 1.00 39.84 210 LYS A N 1
ATOM 1646 C CA . LYS A 1 210 ? 3.311 -1.845 32.823 1.00 39.84 210 LYS A CA 1
ATOM 1647 C C . LYS A 1 210 ? 2.329 -1.096 33.719 1.00 39.84 210 LYS A C 1
ATOM 1649 O O . LYS A 1 210 ? 2.081 0.089 33.509 1.00 39.84 210 LYS A O 1
ATOM 1654 N N . ASN A 1 211 ? 1.808 -1.782 34.732 1.00 43.66 211 ASN A N 1
ATOM 1655 C CA . ASN A 1 211 ? 1.181 -1.128 35.875 1.00 43.66 211 ASN A CA 1
ATOM 1656 C C . ASN A 1 211 ? 2.258 -0.364 36.651 1.00 43.66 211 ASN A C 1
ATOM 1658 O O . ASN A 1 211 ? 3.220 -0.963 37.131 1.00 43.66 211 ASN A O 1
ATOM 1662 N N . LYS A 1 212 ? 2.098 0.954 36.774 1.00 40.78 212 LYS A N 1
ATOM 1663 C CA . LYS A 1 212 ? 2.817 1.748 37.769 1.00 40.78 212 LYS A CA 1
ATOM 1664 C C . LYS A 1 212 ? 1.893 1.850 38.982 1.00 40.78 212 LYS A C 1
ATOM 1666 O O . LYS A 1 212 ? 0.860 2.508 38.913 1.00 40.78 212 LYS A O 1
ATOM 1671 N N . SER A 1 213 ? 2.222 1.101 40.028 1.00 45.72 213 SER A N 1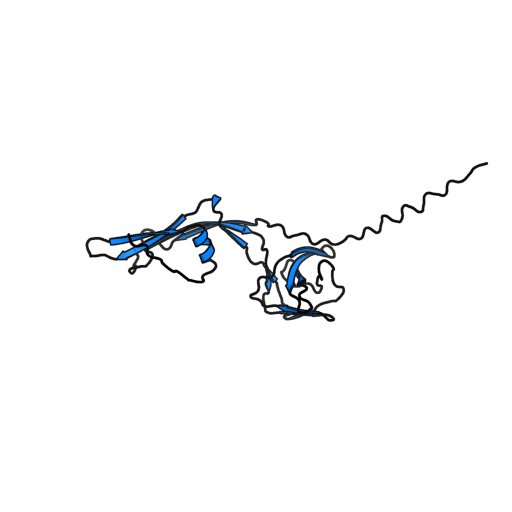
ATOM 1672 C CA . SER A 1 213 ? 1.633 1.243 41.357 1.00 45.72 213 SER A CA 1
ATOM 1673 C C . SER A 1 213 ? 1.953 2.630 41.922 1.00 45.72 213 SER A C 1
ATOM 1675 O O . SER A 1 213 ? 3.029 3.163 41.635 1.00 45.72 213 SER A O 1
ATOM 1677 N N . LEU A 1 214 ? 0.985 3.177 42.667 1.00 50.22 214 LEU A N 1
ATOM 1678 C CA . LEU A 1 214 ? 1.065 4.418 43.446 1.00 50.22 214 LEU A CA 1
ATOM 1679 C C . LEU A 1 214 ? 2.322 4.478 44.322 1.00 50.22 214 LEU A C 1
ATOM 1681 O O . LEU A 1 214 ? 2.697 3.415 44.869 1.00 50.22 214 LEU A O 1
#

pLDDT: mean 83.47, std 18.5, range [28.36, 98.25]

Secondary structure (DSSP, 8-state):
-PPP---SSSSSSGGG------PPBP----EEEEEEEEEES--TT------TTSEEEEEEEEEEEEE--SEEEESS-EEEEETTEEEEE-TTS-EEEEEEEEETTEEEEEEEEE-SSTTPEEEEEE-TTSBEEEEEEETTEE-SS--EEESTT-BEEEPPEEEE-GGG--EEEEEEEEEE-SS-EEEEEEE--HHHHHHTTS------------

Radius of gyration: 29.08 Å; chains: 1; bounding box: 73×58×100 Å

Foldseek 3Di:
DDDDDDPDDPPPPPPPPPPPQWDFDAADWAWPDKDWDWDWPDDPPDDDDDDAFAFPIWIKTFMKTKTFFQWWFKPAWKWKDWDPWIFTGGRVDTWGFRHWTADPNFIWTWTWGQTPPPRQTKTFTAHPVQDTAQWIDRPRDIDPIGMDMPPNRMGIGGDIDMDIPPVVPIFTKTWGWRDDPPPDTDIDIDGDDSVRVVCVVPDPDDDDDDDDDD

Organism: NCBI:txid2738886

Sequence (214 aa):
MKTKSIISLGLLAVFILSGCVQQIRPSLRTHLGTERIFDKNYNLNQKLVAYVGQPIVKVKDYRVKKFKAKHMKASEDFTISGGLVTIQGDKNTDYRVRGETTIDKKSYTVVNVPGSYRGAGFGVLVKPDGSVHSQLLNDNIVMYYTFKHVPENLKFIASQEEEIDVGAGYLNYELVYGGTDGKSITITYREYTSKDLATLSSQKSCIQLKNKSL